Protein AF-A0A7S1CBV5-F1 (afdb_monomer)

Organism: NCBI:txid1486930

Foldseek 3Di:
DVVCVVVVNDPPDDDDADDPDPCRQVVQVVVQVV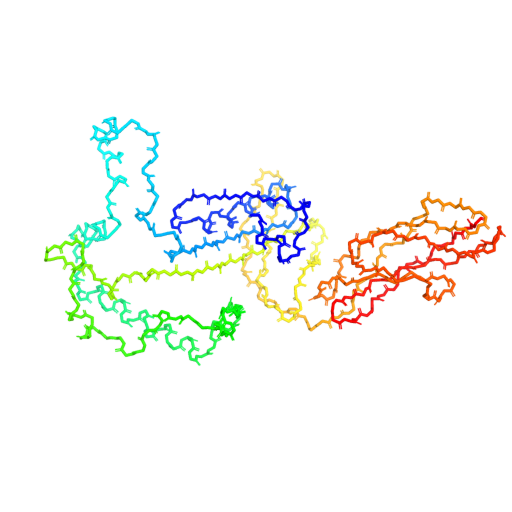CCQVVVDQKGKGKDFDDCVVVPVPPDDDDPDDVVVLVVDPVSVVVPDPPLVVVQVCCVVVVPALLNLQQVLLVVLVVLVVCVVVCVCVQFFDWDQDPNDTDRGDPPRDPPRDSVVSVPFDRDRDHVTNHGPSSDDDNDGDMHMDMDGDDDDPPPDPDDDDAPAAAQHKDWDWDWDADPPPGTDDIDGTDIDTHHHQ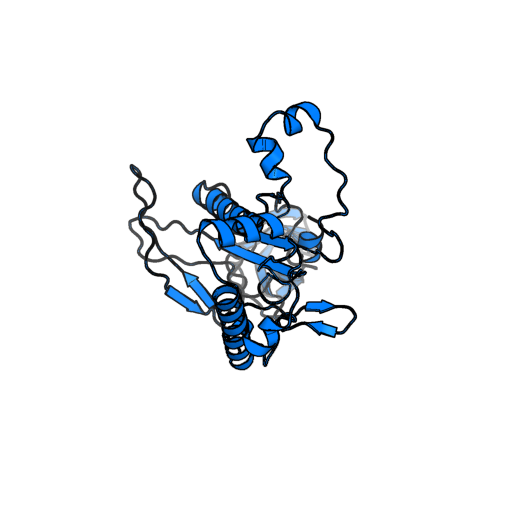AAAEAWAEWDFPDDDQFKTKIFTDGGRHRRRAAWFWKFKDKQRHGQDIDRGPVDGMDMRGRHHGFDKIWIWMWIAGPVRHIHDIHHTDIDHD

Structure (mmCIF, N/CA/C/O backbone):
data_AF-A0A7S1CBV5-F1
#
_entry.id   AF-A0A7S1CBV5-F1
#
loop_
_atom_site.group_PDB
_atom_site.id
_atom_site.type_symbol
_atom_site.label_atom_id
_atom_site.label_alt_id
_atom_site.label_comp_id
_atom_site.label_asym_id
_atom_site.label_entity_id
_atom_site.label_seq_id
_atom_site.pdbx_PDB_ins_code
_atom_site.Cartn_x
_atom_site.Cartn_y
_atom_site.Cartn_z
_atom_site.occupancy
_atom_site.B_iso_or_equiv
_atom_site.auth_seq_id
_atom_site.auth_comp_id
_atom_site.auth_asym_id
_atom_site.auth_atom_id
_atom_site.pdbx_PDB_model_num
ATOM 1 N N . ARG A 1 1 ? 12.284 -3.798 6.781 1.00 90.50 1 ARG A N 1
ATOM 2 C CA . ARG A 1 1 ? 13.070 -3.885 5.519 1.00 90.50 1 ARG A CA 1
ATOM 3 C C . ARG A 1 1 ? 12.924 -5.223 4.817 1.00 90.50 1 ARG A C 1
ATOM 5 O O . ARG A 1 1 ? 12.671 -5.210 3.620 1.00 90.50 1 ARG A O 1
ATOM 12 N N . MET A 1 2 ? 13.062 -6.342 5.533 1.00 93.62 2 MET A N 1
ATOM 13 C CA . MET A 1 2 ? 12.979 -7.694 4.961 1.00 93.62 2 MET A CA 1
ATOM 14 C C . MET A 1 2 ? 11.698 -7.928 4.147 1.00 93.62 2 MET A C 1
ATOM 16 O O . MET A 1 2 ? 11.805 -8.329 2.998 1.00 93.62 2 MET A O 1
ATOM 20 N N . GLY A 1 3 ? 10.520 -7.561 4.672 1.00 89.12 3 GLY A N 1
ATOM 21 C CA . GLY A 1 3 ? 9.248 -7.715 3.946 1.00 89.12 3 GLY A CA 1
ATOM 22 C C . GLY A 1 3 ? 9.230 -7.069 2.552 1.00 89.12 3 GLY A C 1
ATOM 23 O O . GLY A 1 3 ? 8.802 -7.701 1.596 1.00 89.12 3 GLY A O 1
ATOM 24 N N . LEU A 1 4 ? 9.789 -5.860 2.400 1.00 87.75 4 LEU A N 1
ATOM 25 C CA . LEU A 1 4 ? 9.890 -5.186 1.097 1.00 87.75 4 LEU A CA 1
ATOM 26 C C . LEU A 1 4 ? 10.809 -5.937 0.120 1.00 87.75 4 LEU A C 1
ATOM 28 O O . LEU A 1 4 ? 10.491 -6.044 -1.058 1.00 87.75 4 LEU A O 1
ATOM 32 N N . LEU A 1 5 ? 11.940 -6.466 0.600 1.00 87.81 5 LEU A N 1
ATOM 33 C CA . LEU A 1 5 ? 12.859 -7.249 -0.238 1.00 87.81 5 LEU A CA 1
ATOM 34 C C . LEU A 1 5 ? 12.207 -8.558 -0.699 1.00 87.81 5 LEU A C 1
ATOM 36 O O . LEU A 1 5 ? 12.339 -8.922 -1.864 1.00 87.81 5 LEU A O 1
ATOM 40 N N . CYS A 1 6 ? 11.467 -9.232 0.187 1.00 84.62 6 CYS A N 1
ATOM 41 C CA . CYS A 1 6 ? 10.692 -10.424 -0.164 1.00 84.62 6 CYS A CA 1
ATOM 42 C C . CYS A 1 6 ? 9.597 -10.117 -1.198 1.00 84.62 6 CYS A C 1
ATOM 44 O O . CYS A 1 6 ? 9.330 -10.946 -2.059 1.00 84.62 6 CYS A O 1
ATOM 46 N N . ALA A 1 7 ? 9.015 -8.914 -1.155 1.00 82.12 7 ALA A N 1
ATOM 47 C CA . ALA A 1 7 ? 8.069 -8.423 -2.157 1.00 82.12 7 ALA A CA 1
ATOM 48 C C . ALA A 1 7 ? 8.734 -7.986 -3.483 1.00 82.12 7 ALA A C 1
ATOM 50 O O . ALA A 1 7 ? 8.057 -7.478 -4.372 1.00 82.12 7 ALA A O 1
ATOM 51 N N . GLY A 1 8 ? 10.055 -8.152 -3.630 1.00 80.69 8 GLY A N 1
ATOM 52 C CA . GLY A 1 8 ? 10.793 -7.813 -4.849 1.00 80.69 8 GLY A CA 1
ATOM 53 C C . GLY A 1 8 ? 11.194 -6.341 -4.973 1.00 80.69 8 GLY A C 1
ATOM 54 O O . GLY A 1 8 ? 11.747 -5.949 -6.001 1.00 80.69 8 GLY A O 1
ATOM 55 N N . VAL A 1 9 ? 10.971 -5.516 -3.943 1.00 80.12 9 VAL A N 1
ATOM 56 C CA . VAL A 1 9 ? 11.416 -4.116 -3.945 1.00 80.12 9 VAL A CA 1
ATOM 57 C C . VAL A 1 9 ? 12.952 -4.075 -3.902 1.00 80.12 9 VAL A C 1
ATOM 59 O O . VAL A 1 9 ? 13.536 -4.615 -2.955 1.00 80.12 9 VAL A O 1
ATOM 62 N N . PRO A 1 10 ? 13.635 -3.414 -4.860 1.00 77.81 10 PRO A N 1
ATOM 63 C CA . PRO A 1 10 ? 15.096 -3.403 -4.934 1.00 77.81 10 PRO A CA 1
ATOM 64 C C . PRO A 1 10 ? 15.784 -2.901 -3.658 1.00 77.81 10 PRO A C 1
ATOM 66 O O . PRO A 1 10 ? 15.250 -2.077 -2.905 1.00 77.81 10 PRO A O 1
ATOM 69 N N . TYR A 1 11 ? 17.022 -3.355 -3.425 1.00 88.12 11 TYR A N 1
ATOM 70 C CA . TYR A 1 11 ? 17.801 -2.932 -2.255 1.00 88.12 11 TYR A CA 1
ATOM 71 C C . TYR A 1 11 ? 18.084 -1.415 -2.245 1.00 88.12 11 TYR A C 1
ATOM 73 O O . TYR A 1 11 ? 18.257 -0.829 -1.176 1.00 88.12 11 TYR A O 1
ATOM 81 N N . THR A 1 12 ? 18.074 -0.791 -3.426 1.00 88.44 12 THR A N 1
ATOM 82 C CA . THR A 1 12 ? 18.287 0.643 -3.657 1.00 88.44 12 THR A CA 1
ATOM 83 C C . THR A 1 12 ? 17.125 1.525 -3.202 1.00 88.44 12 THR A C 1
ATOM 85 O O . THR A 1 12 ? 17.335 2.717 -3.002 1.00 88.44 12 THR A O 1
ATOM 88 N N . VAL A 1 13 ? 15.921 0.975 -3.005 1.00 88.38 13 VAL A N 1
ATOM 89 C CA . VAL A 1 13 ? 14.782 1.736 -2.471 1.00 88.38 13 VAL A CA 1
ATOM 90 C C . VAL A 1 13 ? 14.947 1.885 -0.951 1.00 88.38 13 VAL A C 1
ATOM 92 O O . VAL A 1 13 ? 14.992 0.866 -0.246 1.00 88.38 13 VAL A O 1
ATOM 95 N N . PRO A 1 14 ? 15.064 3.115 -0.416 1.00 93.25 14 PRO A N 1
ATOM 96 C CA . PRO A 1 14 ? 15.234 3.333 1.014 1.00 93.25 14 PRO A CA 1
ATOM 97 C C . PRO A 1 14 ? 13.931 3.088 1.783 1.00 93.25 14 PRO A C 1
ATOM 99 O O . PRO A 1 14 ? 12.834 3.098 1.230 1.00 93.25 14 PRO A O 1
ATOM 102 N N . MET A 1 15 ? 14.058 2.878 3.091 1.00 94.12 15 MET A N 1
ATOM 103 C CA . MET A 1 15 ? 12.932 2.683 4.002 1.00 94.12 15 MET A CA 1
ATOM 104 C C . MET A 1 15 ? 13.267 3.283 5.367 1.00 94.12 15 MET A C 1
ATOM 106 O O . MET A 1 15 ? 14.375 3.096 5.869 1.00 94.12 15 MET A O 1
ATOM 110 N N . SER A 1 16 ? 12.273 3.896 6.003 1.00 95.69 16 SER A N 1
ATOM 111 C CA . SER A 1 16 ? 12.271 4.209 7.432 1.00 95.69 16 SER A CA 1
ATOM 112 C C . SER A 1 16 ? 11.005 3.650 8.086 1.00 95.69 16 SER A C 1
ATOM 114 O O . SER A 1 16 ? 10.009 3.387 7.413 1.00 95.69 16 SER A O 1
ATOM 116 N N . ALA A 1 17 ? 11.063 3.413 9.396 1.00 96.06 17 ALA A N 1
ATOM 117 C CA . ALA A 1 17 ? 9.901 3.066 10.208 1.00 96.06 17 ALA A CA 1
ATOM 118 C C . ALA A 1 17 ? 9.554 4.255 11.106 1.00 96.06 17 ALA A C 1
ATOM 120 O O . ALA A 1 17 ? 10.445 4.992 11.531 1.00 96.06 17 ALA A O 1
ATOM 121 N N . VAL A 1 18 ? 8.266 4.444 11.386 1.00 97.12 18 VAL A N 1
ATOM 122 C CA . VAL A 1 18 ? 7.776 5.550 12.213 1.00 97.12 18 VAL A CA 1
ATOM 123 C C . VAL A 1 18 ? 6.827 4.999 13.259 1.00 97.12 18 VAL A C 1
ATOM 125 O O . VAL A 1 18 ? 6.050 4.093 12.969 1.00 97.12 18 VAL A O 1
ATOM 128 N N . ASN A 1 19 ? 6.875 5.564 14.460 1.00 95.81 19 ASN A N 1
ATOM 129 C CA . ASN A 1 19 ? 5.916 5.263 15.507 1.00 95.81 19 ASN A CA 1
ATOM 130 C C . ASN A 1 19 ? 5.253 6.567 15.961 1.00 95.81 19 ASN A C 1
ATOM 132 O O . ASN A 1 19 ? 5.911 7.489 16.441 1.00 95.81 19 ASN A O 1
ATOM 136 N N . ARG A 1 20 ? 3.936 6.627 15.778 1.00 96.19 20 ARG A N 1
ATOM 137 C CA . ARG A 1 20 ? 3.032 7.636 16.329 1.00 96.19 20 ARG A CA 1
ATOM 138 C C . ARG A 1 20 ? 1.787 6.947 16.902 1.00 96.19 20 ARG A C 1
ATOM 140 O O . ARG A 1 20 ? 0.654 7.374 16.663 1.00 96.19 20 ARG A O 1
ATOM 147 N N . GLN A 1 21 ? 2.008 5.847 17.623 1.00 94.25 21 GLN A N 1
ATOM 148 C CA . GLN A 1 21 ? 0.978 4.984 18.206 1.00 94.25 21 GLN A CA 1
ATOM 149 C C . GLN A 1 21 ? -0.078 4.581 17.164 1.00 94.25 21 GLN A C 1
ATOM 151 O O . GLN A 1 21 ? 0.275 4.278 16.023 1.00 94.25 21 GLN A O 1
ATOM 156 N N . CYS A 1 22 ? -1.368 4.636 17.501 1.00 95.88 22 CYS A N 1
ATOM 157 C CA . CYS A 1 22 ? -2.473 4.262 16.611 1.00 95.88 22 CYS A CA 1
ATOM 158 C C . CYS A 1 22 ? -2.480 5.020 15.267 1.00 95.88 22 CYS A C 1
ATOM 160 O O . CYS A 1 22 ? -3.118 4.585 14.315 1.00 95.88 22 CYS A O 1
ATOM 162 N N . SER A 1 23 ? -1.772 6.153 15.167 1.00 97.00 23 SER A N 1
ATOM 163 C CA . SER A 1 23 ? -1.679 6.954 13.940 1.00 97.00 23 SER A CA 1
ATOM 164 C C . SER A 1 23 ? -0.459 6.638 13.066 1.00 97.00 23 SER A C 1
ATOM 166 O O . SER A 1 23 ? -0.257 7.307 12.055 1.00 97.00 23 SER A O 1
ATOM 168 N N . SER A 1 24 ? 0.353 5.632 13.412 1.00 97.44 24 SER A N 1
ATOM 169 C CA . SER A 1 24 ? 1.608 5.318 12.705 1.00 97.44 24 SER A CA 1
ATOM 170 C C . SER A 1 24 ? 1.407 5.048 11.212 1.00 97.44 24 SER A C 1
ATOM 172 O O . SER A 1 24 ? 2.155 5.586 10.398 1.00 97.44 24 SER A O 1
ATOM 174 N N . GLY A 1 25 ? 0.364 4.296 10.838 1.00 95.50 25 GLY A N 1
ATOM 175 C CA . GLY A 1 25 ? 0.039 4.038 9.430 1.00 95.50 25 GLY A CA 1
ATOM 176 C C . GLY A 1 25 ? -0.267 5.325 8.656 1.00 95.50 25 GLY A C 1
ATOM 177 O O . GLY A 1 25 ? 0.305 5.570 7.596 1.00 95.50 25 GLY A O 1
ATOM 178 N N . LEU A 1 26 ? -1.087 6.215 9.227 1.00 95.00 26 LEU A N 1
ATOM 179 C CA . LEU A 1 26 ? -1.395 7.508 8.609 1.00 95.00 26 LEU A CA 1
ATOM 180 C C . LEU A 1 26 ? -0.178 8.445 8.586 1.00 95.00 26 LEU A C 1
ATOM 182 O O . LEU A 1 26 ? 0.023 9.177 7.618 1.00 95.00 26 LEU A O 1
ATOM 186 N N . GLN A 1 27 ? 0.668 8.409 9.617 1.00 97.19 27 GLN A N 1
ATOM 187 C CA . GLN A 1 27 ? 1.913 9.172 9.643 1.00 97.19 27 GLN A CA 1
ATOM 188 C C . GLN A 1 27 ? 2.880 8.711 8.544 1.00 97.19 27 GLN A C 1
ATOM 190 O O . GLN A 1 27 ? 3.545 9.548 7.935 1.00 97.19 27 GLN A O 1
ATOM 195 N N . ALA A 1 28 ? 2.943 7.408 8.250 1.00 96.44 28 ALA A N 1
ATOM 196 C CA . ALA A 1 28 ? 3.740 6.888 7.143 1.00 96.44 28 ALA A CA 1
ATOM 197 C C . ALA A 1 28 ? 3.248 7.431 5.790 1.00 96.44 28 ALA A C 1
ATOM 199 O O . ALA A 1 28 ? 4.060 7.879 4.982 1.00 96.44 28 ALA A O 1
ATOM 200 N N . VAL A 1 29 ? 1.928 7.487 5.575 1.00 93.38 29 VAL A N 1
ATOM 201 C CA . VAL A 1 29 ? 1.329 8.118 4.383 1.00 93.38 29 VAL A CA 1
ATOM 202 C C . VAL A 1 29 ? 1.655 9.612 4.321 1.00 93.38 29 VAL A C 1
ATOM 204 O O . VAL A 1 29 ? 2.058 10.114 3.272 1.00 93.38 29 VAL A O 1
ATOM 207 N N . ALA A 1 30 ? 1.552 10.329 5.442 1.00 91.00 30 ALA A N 1
ATOM 208 C CA . ALA A 1 30 ? 1.893 11.748 5.506 1.00 91.00 30 ALA A CA 1
ATOM 209 C C . ALA A 1 30 ? 3.369 12.009 5.157 1.00 91.00 30 ALA A C 1
ATOM 211 O O . ALA A 1 30 ? 3.670 12.977 4.457 1.00 91.00 30 ALA A O 1
ATOM 212 N N . ASN A 1 31 ? 4.278 11.133 5.597 1.00 94.00 31 ASN A N 1
ATOM 213 C CA . ASN A 1 31 ? 5.702 11.217 5.278 1.00 94.00 31 ASN A CA 1
ATOM 214 C C . ASN A 1 31 ? 5.982 10.908 3.804 1.00 94.00 31 ASN A C 1
ATOM 216 O O . ASN A 1 31 ? 6.761 11.626 3.183 1.00 94.00 31 ASN A O 1
ATOM 220 N N . ALA A 1 32 ? 5.327 9.892 3.231 1.00 89.31 32 ALA A N 1
ATOM 221 C CA . ALA A 1 32 ? 5.417 9.595 1.802 1.00 89.31 32 ALA A CA 1
ATOM 222 C C . ALA A 1 32 ? 4.952 10.798 0.966 1.00 89.31 32 ALA A C 1
ATOM 224 O O . ALA A 1 32 ? 5.668 11.260 0.082 1.00 89.31 32 ALA A O 1
ATOM 225 N N . ALA A 1 33 ? 3.806 11.385 1.320 1.00 84.00 33 ALA A N 1
ATOM 226 C CA . ALA A 1 33 ? 3.302 12.586 0.667 1.00 84.00 33 ALA A CA 1
ATOM 227 C C . ALA A 1 33 ? 4.241 13.794 0.850 1.00 84.00 33 ALA A C 1
ATOM 229 O O . ALA A 1 33 ? 4.392 14.596 -0.065 1.00 84.00 33 ALA A O 1
ATOM 230 N N . ALA A 1 34 ? 4.882 13.941 2.013 1.00 86.62 34 ALA A N 1
ATOM 231 C CA . ALA A 1 34 ? 5.854 15.005 2.250 1.00 86.62 34 ALA A CA 1
ATOM 232 C C . ALA A 1 34 ? 7.122 14.839 1.402 1.00 86.62 34 ALA A C 1
ATOM 234 O O . ALA A 1 34 ? 7.571 15.826 0.834 1.00 86.62 34 ALA A O 1
ATOM 235 N N . ALA A 1 35 ? 7.649 13.616 1.275 1.00 86.00 35 ALA A N 1
ATOM 236 C CA . ALA A 1 35 ? 8.803 13.315 0.426 1.00 86.00 35 ALA A CA 1
ATOM 237 C C . ALA A 1 35 ? 8.520 13.614 -1.052 1.00 86.00 35 ALA A C 1
ATOM 239 O O . ALA A 1 35 ? 9.392 14.116 -1.760 1.00 86.00 35 ALA A O 1
ATOM 240 N N . ILE A 1 36 ? 7.283 13.349 -1.482 1.00 81.44 36 ILE A N 1
ATOM 241 C CA . ILE A 1 36 ? 6.808 13.710 -2.814 1.00 81.44 36 ILE A CA 1
ATOM 242 C C . ILE A 1 36 ? 6.751 15.230 -2.979 1.00 81.44 36 ILE A C 1
ATOM 244 O O . ILE A 1 36 ? 7.375 15.782 -3.880 1.00 81.44 36 ILE A O 1
ATOM 248 N N . ARG A 1 37 ? 6.076 15.935 -2.063 1.00 76.44 37 ARG A N 1
ATOM 249 C CA . ARG A 1 37 ? 5.954 17.401 -2.127 1.00 76.44 37 ARG A CA 1
ATOM 250 C C . ARG A 1 37 ? 7.288 18.137 -2.019 1.00 76.44 37 ARG A C 1
ATOM 252 O O . ARG A 1 37 ? 7.407 19.239 -2.539 1.00 76.44 37 ARG A O 1
ATOM 259 N N . SER A 1 38 ? 8.279 17.574 -1.331 1.00 81.12 38 SER A N 1
ATOM 260 C CA . SER A 1 38 ? 9.611 18.176 -1.217 1.00 81.12 38 SER A CA 1
ATOM 261 C C . SER A 1 38 ? 10.514 17.893 -2.421 1.00 81.12 38 SER A C 1
ATOM 263 O O . SER A 1 38 ? 11.675 18.299 -2.394 1.00 81.12 38 SER A O 1
ATOM 265 N N . GLY A 1 39 ? 10.036 17.160 -3.435 1.00 78.06 39 GLY A N 1
ATOM 266 C CA . GLY A 1 39 ? 10.845 16.717 -4.575 1.00 78.06 39 GLY A CA 1
ATOM 267 C C . GLY A 1 39 ? 11.935 15.712 -4.190 1.00 78.06 39 GLY A C 1
ATOM 268 O O . GLY A 1 39 ? 12.882 15.493 -4.939 1.00 78.06 39 GLY A O 1
ATOM 269 N N . SER A 1 40 ? 11.847 15.118 -2.996 1.00 82.50 40 SER A N 1
ATOM 270 C CA . SER A 1 40 ? 12.804 14.109 -2.528 1.00 82.50 40 SER A CA 1
ATOM 271 C C . SER A 1 40 ? 12.508 12.720 -3.099 1.00 82.50 40 SER A C 1
ATOM 273 O O . SER A 1 40 ? 13.374 11.848 -3.047 1.00 82.50 40 SER A O 1
ATOM 275 N N . ALA A 1 41 ? 11.301 12.511 -3.630 1.00 80.44 41 ALA A N 1
ATOM 276 C CA . ALA A 1 41 ? 10.905 11.326 -4.377 1.00 80.44 41 ALA A CA 1
ATOM 277 C C . ALA A 1 41 ? 9.767 11.660 -5.352 1.00 80.44 41 ALA A C 1
ATOM 279 O O . ALA A 1 41 ? 8.849 12.375 -4.981 1.00 80.44 41 ALA A O 1
ATOM 280 N N . ASP A 1 42 ? 9.753 11.083 -6.551 1.00 75.12 42 ASP A N 1
ATOM 281 C CA . ASP A 1 42 ? 8.594 11.204 -7.458 1.00 75.12 42 ASP A CA 1
ATOM 282 C C . ASP A 1 42 ? 7.478 10.207 -7.092 1.00 75.12 42 ASP A C 1
ATOM 284 O O . ASP A 1 42 ? 6.290 10.434 -7.334 1.00 75.12 42 ASP A O 1
ATOM 288 N N . ILE A 1 43 ? 7.876 9.088 -6.476 1.00 84.12 43 ILE A N 1
ATOM 289 C CA . ILE A 1 43 ? 7.020 7.984 -6.040 1.00 84.12 43 ILE A CA 1
ATOM 290 C C . ILE A 1 43 ? 7.417 7.604 -4.615 1.00 84.12 43 ILE A C 1
ATOM 292 O O . ILE A 1 43 ? 8.591 7.354 -4.339 1.00 84.12 43 ILE A O 1
ATOM 296 N N . ALA A 1 44 ? 6.443 7.514 -3.712 1.00 88.31 44 ALA A N 1
ATOM 297 C CA . ALA A 1 44 ? 6.668 7.076 -2.339 1.00 88.31 44 ALA A CA 1
ATOM 298 C C . ALA A 1 44 ? 5.508 6.214 -1.837 1.00 88.31 44 ALA A C 1
ATOM 300 O O . ALA A 1 44 ? 4.365 6.370 -2.260 1.00 88.31 44 ALA A O 1
ATOM 301 N N . MET A 1 45 ? 5.802 5.311 -0.904 1.00 91.31 45 MET A N 1
ATOM 302 C CA . MET A 1 45 ? 4.817 4.411 -0.311 1.00 91.31 45 MET A CA 1
ATOM 303 C C . MET A 1 45 ? 4.760 4.619 1.202 1.00 91.31 45 MET A C 1
ATOM 305 O O . M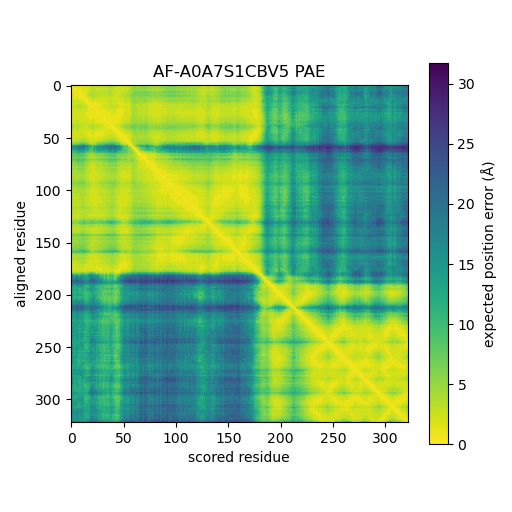ET A 1 45 ? 5.792 4.620 1.873 1.00 91.31 45 MET A O 1
ATOM 309 N N . GLY A 1 46 ? 3.553 4.797 1.735 1.00 94.81 46 GLY A N 1
ATOM 310 C CA . GLY A 1 46 ? 3.274 4.773 3.166 1.00 94.81 46 GLY A CA 1
ATOM 311 C C . GLY A 1 46 ? 2.618 3.451 3.539 1.00 94.81 46 GLY A C 1
ATOM 312 O O . GLY A 1 46 ? 1.589 3.102 2.967 1.00 94.81 46 GLY A O 1
ATOM 313 N N . CYS A 1 47 ? 3.194 2.727 4.498 1.00 95.88 47 CYS A N 1
ATOM 314 C CA . CYS A 1 47 ? 2.660 1.444 4.956 1.00 95.88 47 CYS A CA 1
ATOM 315 C C . CYS A 1 47 ? 2.383 1.459 6.461 1.00 95.88 47 CYS A C 1
ATOM 317 O O . CYS A 1 47 ? 3.099 2.110 7.223 1.00 95.88 47 CYS A O 1
ATOM 319 N N . GLY A 1 48 ? 1.388 0.686 6.884 1.00 96.50 48 GLY A N 1
ATOM 320 C CA . GLY A 1 48 ? 1.158 0.301 8.274 1.00 96.50 48 GLY A CA 1
ATOM 321 C C . GLY A 1 48 ? 1.189 -1.218 8.397 1.00 96.50 48 GLY A C 1
ATOM 322 O O . GLY A 1 48 ? 0.730 -1.915 7.497 1.00 96.50 48 GLY A O 1
ATOM 323 N N . VAL A 1 49 ? 1.750 -1.736 9.484 1.00 96.75 49 VAL A N 1
ATOM 324 C CA . VAL A 1 49 ? 1.731 -3.168 9.800 1.00 96.75 49 VAL A CA 1
ATOM 325 C C . VAL A 1 49 ? 1.733 -3.341 11.308 1.00 96.75 49 VAL A C 1
ATOM 327 O O . VAL A 1 49 ? 2.439 -2.609 11.999 1.00 96.75 49 VAL A O 1
ATOM 330 N N . GLU A 1 50 ? 0.963 -4.304 11.794 1.00 96.12 50 GLU A N 1
ATOM 331 C CA . GLU A 1 50 ? 0.941 -4.711 13.194 1.00 96.12 50 GLU A CA 1
ATOM 332 C C . GLU A 1 50 ? 0.690 -6.221 13.275 1.00 96.12 50 GLU A C 1
ATOM 334 O O . GLU A 1 50 ? -0.108 -6.771 12.514 1.00 96.12 50 GLU A O 1
ATOM 339 N N . SER A 1 51 ? 1.373 -6.893 14.201 1.00 94.88 51 SER A N 1
ATOM 340 C CA . SER A 1 51 ? 1.005 -8.248 14.623 1.00 94.88 51 SER A CA 1
ATOM 341 C C . SER A 1 51 ? 0.963 -8.262 16.137 1.00 94.88 51 SER A C 1
ATOM 343 O O . SER A 1 51 ? 1.997 -8.368 16.807 1.00 94.88 51 SER A O 1
ATOM 345 N N . MET A 1 52 ? -0.247 -8.122 16.667 1.00 94.31 52 MET A N 1
ATOM 346 C CA . MET A 1 52 ? -0.505 -8.160 18.097 1.00 94.31 52 MET A CA 1
ATOM 347 C C . MET A 1 52 ? -0.433 -9.591 18.641 1.00 94.31 52 MET A C 1
ATOM 349 O O . MET A 1 52 ? -0.190 -9.763 19.836 1.00 94.31 52 MET A O 1
ATOM 353 N N . SER A 1 53 ? -0.574 -10.613 17.787 1.00 92.56 53 SER A N 1
ATOM 354 C CA . SER A 1 53 ? -0.282 -12.004 18.153 1.00 92.56 53 SER A CA 1
ATOM 355 C C . SER A 1 53 ? 1.192 -12.221 18.507 1.00 92.56 53 SER A C 1
ATOM 357 O O . SER A 1 53 ? 1.486 -12.929 19.470 1.00 92.56 53 SER A O 1
ATOM 359 N N . LEU A 1 54 ? 2.121 -11.611 17.762 1.00 91.25 54 LEU A N 1
ATOM 360 C CA . LEU A 1 54 ? 3.563 -11.737 18.017 1.00 91.25 54 LEU A CA 1
ATOM 361 C C . LEU A 1 54 ? 4.099 -10.675 18.983 1.00 91.25 54 LEU A C 1
ATOM 363 O O . LEU A 1 54 ? 5.090 -10.920 19.671 1.00 91.25 54 LEU A O 1
ATOM 367 N N . ASN A 1 55 ? 3.453 -9.510 19.048 1.00 89.88 55 ASN A N 1
ATOM 368 C CA . ASN A 1 55 ? 3.880 -8.372 19.860 1.00 89.88 55 ASN A CA 1
ATOM 369 C C . ASN A 1 55 ? 2.728 -7.903 20.759 1.00 89.88 55 ASN A C 1
ATOM 371 O O . ASN A 1 55 ? 2.156 -6.833 20.534 1.00 89.88 55 ASN A O 1
ATOM 375 N N . PRO A 1 56 ? 2.347 -8.683 21.784 1.00 86.25 56 PRO A N 1
ATOM 376 C CA . PRO A 1 56 ? 1.306 -8.241 22.694 1.00 86.25 56 PRO A CA 1
ATOM 377 C C . PRO A 1 56 ? 1.790 -6.993 23.437 1.00 86.25 56 PRO A C 1
ATOM 379 O O . PRO A 1 56 ? 2.954 -6.896 23.827 1.00 86.25 56 PRO A O 1
ATOM 382 N N . MET A 1 57 ? 0.885 -6.043 23.683 1.00 82.81 57 MET A N 1
ATOM 383 C CA . MET A 1 57 ? 1.217 -4.745 24.294 1.00 82.81 57 MET A CA 1
ATOM 384 C C . MET A 1 57 ? 1.921 -4.842 25.661 1.00 82.81 57 MET A C 1
ATOM 386 O O . MET A 1 57 ? 2.505 -3.869 26.124 1.00 82.81 57 MET A O 1
ATOM 390 N N . THR A 1 58 ? 1.846 -5.996 26.325 1.00 74.06 58 THR A N 1
ATOM 391 C CA . THR A 1 58 ? 2.472 -6.268 27.623 1.00 74.06 58 THR A CA 1
ATOM 392 C C . THR A 1 58 ? 3.854 -6.920 27.524 1.00 74.06 58 THR A C 1
ATOM 394 O O . THR A 1 58 ? 4.513 -7.066 28.550 1.00 74.06 58 THR A O 1
ATOM 397 N N . ALA A 1 59 ? 4.300 -7.339 26.334 1.00 65.69 59 ALA A N 1
ATOM 398 C CA . ALA A 1 59 ? 5.554 -8.080 26.170 1.00 65.69 59 ALA A CA 1
ATOM 399 C C . ALA A 1 59 ? 6.800 -7.195 26.102 1.00 65.69 59 ALA A C 1
ATOM 401 O O . ALA A 1 59 ? 7.902 -7.693 26.333 1.00 65.69 59 ALA A O 1
ATOM 402 N N . THR A 1 60 ? 6.671 -5.905 25.783 1.00 67.44 60 THR A N 1
ATOM 403 C CA . THR A 1 60 ? 7.839 -5.023 25.712 1.00 67.44 60 THR A CA 1
ATOM 404 C C . THR A 1 60 ? 8.198 -4.529 27.113 1.00 67.44 60 THR A C 1
ATOM 406 O O . THR A 1 60 ? 7.364 -3.885 27.755 1.00 67.44 60 THR A O 1
ATOM 409 N N . PRO A 1 61 ? 9.417 -4.807 27.612 1.00 68.69 61 PRO A N 1
ATOM 410 C CA . PRO A 1 61 ? 9.848 -4.256 28.884 1.00 68.69 61 PRO A CA 1
ATOM 411 C C . PRO A 1 61 ? 9.861 -2.723 28.807 1.00 68.69 61 PRO A C 1
ATOM 413 O O . PRO A 1 61 ? 10.129 -2.163 27.738 1.00 68.69 61 PRO A O 1
ATOM 416 N N . PRO A 1 62 ? 9.570 -2.034 29.923 1.00 73.69 62 PRO A N 1
ATOM 417 C CA . PRO A 1 62 ? 9.642 -0.584 29.974 1.00 73.69 62 PRO A CA 1
ATOM 418 C C . PRO A 1 62 ? 11.017 -0.094 29.495 1.00 73.69 62 PRO A C 1
ATOM 420 O O . PRO A 1 62 ? 12.028 -0.734 29.801 1.00 73.69 62 PRO A O 1
ATOM 423 N N . PRO A 1 63 ? 11.077 1.026 28.755 1.00 79.31 63 PRO A N 1
ATOM 424 C CA . PRO A 1 63 ? 12.351 1.611 28.366 1.00 79.31 63 PRO A CA 1
ATOM 425 C C . PRO A 1 63 ? 13.153 2.015 29.610 1.00 79.31 63 PRO A C 1
ATOM 427 O O . PRO A 1 63 ? 12.585 2.287 30.672 1.00 79.31 63 PRO A O 1
ATOM 430 N N . ASP A 1 64 ? 14.475 2.073 29.463 1.00 87.62 64 ASP A N 1
ATOM 431 C CA . ASP A 1 64 ? 15.359 2.607 30.496 1.00 87.62 64 ASP A CA 1
ATOM 432 C C . ASP A 1 64 ? 15.185 4.132 30.565 1.00 87.62 64 ASP A C 1
ATOM 434 O O . ASP A 1 64 ? 15.679 4.874 29.713 1.00 87.62 64 ASP A O 1
ATOM 438 N N . VAL A 1 65 ? 14.370 4.581 31.520 1.00 89.19 65 VAL A N 1
ATOM 439 C CA . VAL A 1 65 ? 14.002 5.984 31.739 1.00 89.19 65 VAL A CA 1
ATOM 440 C C . VAL A 1 65 ? 13.958 6.290 33.233 1.00 89.19 65 VAL A C 1
ATOM 442 O O . VAL A 1 65 ? 13.814 5.392 34.064 1.00 89.19 65 VAL A O 1
ATOM 445 N N . ASP A 1 66 ? 14.034 7.576 33.575 1.00 93.44 66 ASP A N 1
ATOM 446 C CA . ASP A 1 66 ? 13.863 8.055 34.946 1.00 93.44 66 ASP A CA 1
ATOM 447 C C . ASP A 1 66 ? 12.396 7.906 35.391 1.00 93.44 66 ASP A C 1
ATOM 449 O O . ASP A 1 66 ? 11.548 8.780 35.186 1.00 93.44 66 ASP A O 1
ATOM 453 N N . TRP A 1 67 ? 12.086 6.747 35.972 1.00 91.00 67 TRP A N 1
ATOM 454 C CA . TRP A 1 67 ? 10.742 6.416 36.439 1.00 91.00 67 TRP A CA 1
ATOM 455 C C . TRP A 1 67 ? 10.279 7.274 37.611 1.00 91.00 67 TRP A C 1
ATOM 457 O O . TRP A 1 67 ? 9.069 7.407 37.802 1.00 91.00 67 TRP A O 1
ATOM 467 N N . ASP A 1 68 ? 11.195 7.870 38.368 1.00 93.88 68 ASP A N 1
ATOM 468 C CA . ASP A 1 68 ? 10.833 8.767 39.458 1.00 93.88 68 ASP A CA 1
ATOM 469 C C . ASP A 1 68 ? 10.378 10.110 38.879 1.00 93.88 68 ASP A C 1
ATOM 471 O O . ASP A 1 68 ? 9.274 10.562 39.182 1.00 93.88 68 ASP A O 1
ATOM 475 N N . ALA A 1 69 ? 11.115 10.667 37.913 1.00 94.12 69 ALA A N 1
ATOM 476 C CA . ALA A 1 69 ? 10.682 11.861 37.184 1.00 94.12 69 ALA A CA 1
ATOM 477 C C . ALA A 1 69 ? 9.335 11.666 36.459 1.00 94.12 69 ALA A C 1
ATOM 479 O O . ALA A 1 69 ? 8.486 12.565 36.467 1.00 94.12 69 ALA A O 1
ATOM 480 N N . VAL A 1 70 ? 9.102 10.490 35.859 1.00 92.19 70 VAL A N 1
ATOM 481 C CA . VAL A 1 70 ? 7.819 10.155 35.210 1.00 92.19 70 VAL A CA 1
ATOM 482 C C . VAL A 1 70 ? 6.673 10.108 36.224 1.00 92.19 70 VAL A C 1
ATOM 484 O O . VAL A 1 70 ? 5.580 10.586 35.922 1.00 92.19 70 VAL A O 1
ATOM 487 N N . ARG A 1 71 ? 6.898 9.543 37.417 1.00 91.50 71 ARG A N 1
ATOM 488 C CA . ARG A 1 71 ? 5.869 9.427 38.465 1.00 91.50 71 ARG A CA 1
ATOM 489 C C . ARG A 1 71 ? 5.532 10.766 39.117 1.00 91.50 71 ARG A C 1
ATOM 491 O O . ARG A 1 71 ? 4.368 10.966 39.459 1.00 91.50 71 ARG A O 1
ATOM 498 N N . GLU A 1 72 ? 6.510 11.658 39.248 1.00 95.38 72 GLU A N 1
ATOM 499 C CA . GLU A 1 72 ? 6.331 13.008 39.803 1.00 95.38 72 GLU A CA 1
ATOM 500 C C . GLU A 1 72 ? 5.719 13.993 38.789 1.00 95.38 72 GLU A C 1
ATOM 502 O O . GLU A 1 72 ? 5.082 14.979 39.163 1.00 95.38 72 GLU A O 1
ATOM 507 N N . THR A 1 73 ? 5.858 13.726 37.486 1.00 95.81 73 THR A N 1
ATOM 508 C CA . THR A 1 73 ? 5.283 14.569 36.431 1.00 95.81 73 THR A CA 1
ATOM 509 C C . THR A 1 73 ? 3.900 14.059 36.028 1.00 95.81 73 THR A C 1
ATOM 511 O O . THR A 1 73 ? 3.782 13.113 35.252 1.00 95.81 73 THR A O 1
ATOM 514 N N . GLU A 1 74 ? 2.833 14.726 36.479 1.00 94.06 74 GLU A N 1
ATOM 515 C CA . GLU A 1 74 ? 1.443 14.275 36.267 1.00 94.06 74 GLU A CA 1
ATOM 516 C C . GLU A 1 74 ? 1.110 13.971 34.793 1.00 94.06 74 GLU A C 1
ATOM 518 O O . GLU A 1 74 ? 0.541 12.925 34.484 1.00 94.06 74 GLU A O 1
ATOM 523 N N . ALA A 1 75 ? 1.529 14.828 33.855 1.00 94.00 75 ALA A N 1
ATOM 524 C CA . ALA A 1 75 ? 1.307 14.591 32.427 1.00 94.00 75 ALA A CA 1
ATOM 525 C C . ALA A 1 75 ? 2.041 13.339 31.904 1.00 94.00 75 ALA A C 1
ATOM 527 O O . ALA A 1 75 ? 1.502 12.614 31.071 1.00 94.00 75 ALA A O 1
ATOM 528 N N . ALA A 1 76 ? 3.249 13.056 32.403 1.00 92.56 76 ALA A N 1
ATOM 529 C CA . ALA A 1 76 ? 4.013 11.872 32.013 1.00 92.56 76 ALA A CA 1
ATOM 530 C C . ALA A 1 76 ? 3.406 10.598 32.614 1.00 92.56 76 ALA A C 1
ATOM 532 O O . ALA A 1 76 ? 3.256 9.593 31.922 1.00 92.56 76 ALA A O 1
ATOM 533 N N . LYS A 1 77 ? 2.976 10.659 33.877 1.00 90.94 77 LYS A N 1
ATOM 534 C CA . LYS A 1 77 ? 2.246 9.579 34.544 1.00 90.94 77 LYS A CA 1
ATOM 535 C C . LYS A 1 77 ? 0.964 9.210 33.795 1.00 90.94 77 LYS A C 1
ATOM 537 O O . LYS A 1 77 ? 0.668 8.027 33.640 1.00 90.94 77 LYS A O 1
ATOM 542 N N . GLN A 1 78 ? 0.227 10.197 33.282 1.00 92.88 78 GLN A N 1
ATOM 543 C CA . GLN A 1 78 ? -0.996 9.957 32.509 1.00 92.88 78 GLN A CA 1
ATOM 544 C C . GLN A 1 78 ? -0.751 9.159 31.220 1.00 92.88 78 GLN A C 1
ATOM 546 O O . GLN A 1 78 ? -1.630 8.386 30.834 1.00 92.88 78 GLN A O 1
ATOM 551 N N . CYS A 1 79 ? 0.439 9.246 30.611 1.00 91.19 79 CYS A N 1
ATOM 552 C CA . CYS A 1 79 ? 0.822 8.426 29.454 1.00 91.19 79 CYS A CA 1
ATOM 553 C C . CYS A 1 79 ? 0.888 6.919 29.758 1.00 91.19 79 CYS A C 1
ATOM 555 O O . CYS A 1 79 ? 0.864 6.117 28.828 1.00 91.19 79 CYS A O 1
ATOM 557 N N . LEU A 1 80 ? 0.961 6.524 31.034 1.00 89.44 80 LEU A N 1
ATOM 558 C CA . LEU A 1 80 ? 0.968 5.121 31.467 1.00 89.44 80 LEU A CA 1
ATOM 559 C C . LEU A 1 80 ? -0.444 4.562 31.691 1.00 89.44 80 LEU A C 1
ATOM 561 O O . LEU A 1 80 ? -0.601 3.379 31.993 1.00 89.44 80 LEU A O 1
ATOM 565 N N . THR A 1 81 ? -1.477 5.400 31.579 1.00 92.06 81 THR A N 1
ATOM 566 C CA . THR A 1 81 ? -2.865 4.980 31.789 1.00 92.06 81 THR A CA 1
ATOM 567 C C . THR A 1 81 ? -3.272 3.991 30.695 1.00 92.06 81 THR A C 1
ATOM 569 O O . THR A 1 81 ? -3.180 4.336 29.514 1.00 92.06 81 THR A O 1
ATOM 572 N N . PRO A 1 82 ? -3.771 2.787 31.037 1.00 92.75 82 PRO A N 1
ATOM 573 C CA . PRO A 1 82 ? -4.239 1.842 30.032 1.00 92.75 82 PRO A CA 1
ATOM 574 C C . PRO A 1 82 ? -5.320 2.465 29.145 1.00 92.75 82 PRO A C 1
ATOM 576 O O . PRO A 1 82 ? -6.234 3.121 29.646 1.00 92.75 82 PRO A O 1
ATOM 579 N N . MET A 1 83 ? -5.266 2.214 27.836 1.00 95.06 83 MET A N 1
ATOM 580 C CA . MET A 1 83 ? -6.227 2.793 26.883 1.00 95.06 83 MET A CA 1
ATOM 581 C C . MET A 1 83 ? -7.687 2.449 27.220 1.00 95.06 83 MET A C 1
ATOM 583 O O . MET A 1 83 ? -8.583 3.269 27.063 1.00 95.06 83 MET A O 1
ATOM 587 N N . GLY A 1 84 ? -7.946 1.256 27.753 1.00 95.38 84 GLY A N 1
ATOM 588 C CA . GLY A 1 84 ? -9.290 0.896 28.202 1.00 95.38 84 GLY A CA 1
ATOM 589 C C . GLY A 1 84 ? -9.781 1.707 29.410 1.00 95.38 84 GLY A C 1
ATOM 590 O O . GLY A 1 84 ? -10.972 1.962 29.535 1.00 95.38 84 GLY A O 1
ATOM 591 N N . VAL A 1 85 ? -8.875 2.184 30.270 1.00 96.44 85 VAL A N 1
ATOM 592 C CA . VAL A 1 85 ? -9.223 3.091 31.378 1.00 96.44 85 VAL A CA 1
ATOM 593 C C . VAL A 1 85 ? -9.493 4.499 30.850 1.00 96.44 85 VAL A C 1
ATOM 595 O O . VAL A 1 85 ? -10.403 5.170 31.330 1.00 96.44 85 VAL A O 1
ATOM 598 N N . THR A 1 86 ? -8.759 4.955 29.829 1.00 96.62 86 THR A N 1
ATOM 599 C CA . THR A 1 86 ? -9.065 6.248 29.199 1.00 96.62 86 THR A CA 1
ATOM 600 C C . THR A 1 86 ? -10.423 6.227 28.492 1.00 96.62 86 THR A C 1
ATOM 602 O O . THR A 1 86 ? -11.125 7.235 28.547 1.00 96.62 86 THR A O 1
ATOM 605 N N . SER A 1 87 ? -10.841 5.082 27.933 1.00 98.12 87 SER A N 1
ATOM 606 C CA . SER A 1 87 ? -12.209 4.863 27.432 1.00 98.12 87 SER A CA 1
ATOM 607 C C . SER A 1 87 ? -13.266 5.110 28.518 1.00 98.12 87 SER A C 1
ATOM 609 O O . SER A 1 87 ? -14.175 5.914 28.313 1.00 98.12 87 SER A O 1
ATOM 611 N N . GLU A 1 88 ? -13.104 4.520 29.709 1.00 98.19 88 GLU A N 1
ATOM 612 C CA . GLU A 1 88 ? -14.018 4.764 30.839 1.00 98.19 88 GLU A CA 1
ATOM 613 C C . GLU A 1 88 ? -14.020 6.238 31.265 1.00 98.19 88 GLU A C 1
ATOM 615 O O . GLU A 1 88 ? -15.079 6.831 31.459 1.00 98.19 88 GLU A O 1
ATOM 620 N N . ASN A 1 89 ? -12.844 6.868 31.342 1.00 97.44 89 ASN A N 1
ATOM 621 C CA . ASN A 1 89 ? -12.725 8.277 31.720 1.00 97.44 89 ASN A CA 1
ATOM 622 C C . ASN A 1 89 ? -13.465 9.204 30.744 1.00 97.44 89 ASN A C 1
ATOM 624 O O . ASN A 1 89 ? -14.081 10.184 31.167 1.00 97.44 89 ASN A O 1
ATOM 628 N N . VAL A 1 90 ? -13.399 8.917 29.441 1.00 98.31 90 VAL A N 1
ATOM 629 C CA . VAL A 1 90 ? -14.139 9.659 28.410 1.00 98.31 90 VAL A CA 1
ATOM 630 C C . VAL A 1 90 ? -15.638 9.416 28.563 1.00 98.31 90 VAL A C 1
ATOM 632 O O . VAL A 1 90 ? -16.407 10.379 28.558 1.00 98.31 90 VAL A O 1
ATOM 635 N N . ALA A 1 91 ? -16.055 8.161 28.741 1.00 98.12 91 ALA A N 1
ATOM 636 C CA . ALA A 1 91 ? -17.460 7.820 28.909 1.00 98.12 91 ALA A CA 1
ATOM 637 C C . ALA A 1 91 ? -18.082 8.521 30.125 1.00 98.12 91 ALA A C 1
ATOM 639 O O . ALA A 1 91 ? -19.125 9.160 29.997 1.00 98.12 91 ALA A O 1
ATOM 640 N N . GLU A 1 92 ? -17.410 8.489 31.275 1.00 97.56 92 GLU A N 1
ATOM 641 C CA . GLU A 1 92 ? -17.859 9.146 32.506 1.00 97.56 92 GLU A CA 1
ATOM 642 C C . GLU A 1 92 ? -17.896 10.667 32.359 1.00 97.56 92 GLU A C 1
ATOM 644 O O . GLU A 1 92 ? -18.903 11.301 32.673 1.00 97.56 92 GLU A O 1
ATOM 649 N N . ARG A 1 93 ? -16.820 11.265 31.829 1.00 97.94 93 ARG A N 1
ATOM 650 C CA . ARG A 1 93 ? -16.707 12.723 31.682 1.00 97.94 93 ARG A CA 1
ATOM 651 C C . ARG A 1 93 ? -17.763 13.305 30.747 1.00 97.94 93 ARG A C 1
ATOM 653 O O . ARG A 1 93 ? -18.214 14.426 30.968 1.00 97.94 93 ARG A O 1
ATOM 660 N N . HIS A 1 94 ? -18.127 12.571 29.700 1.00 98.19 94 HIS A N 1
ATOM 661 C CA . HIS A 1 94 ? -19.044 13.043 28.664 1.00 98.19 94 HIS A CA 1
ATOM 662 C C . HIS A 1 94 ? -20.443 12.416 28.750 1.00 98.19 94 HIS A C 1
ATOM 664 O O . HIS A 1 94 ? -21.273 12.676 27.883 1.00 98.19 94 HIS A O 1
ATOM 670 N N . GLY A 1 95 ? -20.723 11.619 29.787 1.00 97.69 95 GLY A N 1
ATOM 671 C CA . GLY A 1 95 ? -22.027 10.985 29.989 1.00 97.69 95 GLY A CA 1
ATOM 672 C C . GLY A 1 95 ? -22.406 9.979 28.896 1.00 97.69 95 GLY A C 1
ATOM 673 O O . GLY A 1 95 ? -23.584 9.850 28.567 1.00 97.69 95 GLY A O 1
ATOM 674 N N . ILE A 1 96 ? -21.427 9.282 28.309 1.00 98.38 96 ILE A N 1
ATOM 675 C CA . ILE A 1 96 ? -21.658 8.287 27.253 1.00 98.38 96 ILE A CA 1
ATOM 676 C C . ILE A 1 96 ? -22.094 6.976 27.900 1.00 98.38 96 ILE A C 1
ATOM 678 O O . ILE A 1 96 ? -21.303 6.249 28.500 1.00 98.38 96 ILE A O 1
ATOM 682 N N . THR A 1 97 ? -23.372 6.654 27.754 1.00 98.12 97 THR A N 1
ATOM 683 C CA . THR A 1 97 ? -23.975 5.479 28.383 1.00 98.12 97 THR A CA 1
ATOM 684 C C . THR A 1 97 ? -23.510 4.172 27.740 1.00 98.12 97 THR A C 1
ATOM 686 O O . THR A 1 97 ? -23.198 4.112 26.549 1.00 98.12 97 THR A O 1
ATOM 689 N N . ARG A 1 98 ? -23.567 3.080 28.513 1.00 98.12 98 ARG A N 1
ATOM 690 C CA . ARG A 1 98 ? -23.337 1.716 28.014 1.00 98.12 98 ARG A CA 1
ATOM 691 C C . ARG A 1 98 ? -24.209 1.380 26.799 1.00 98.12 98 ARG A C 1
ATOM 693 O O . ARG A 1 98 ? -23.719 0.808 25.834 1.00 98.12 98 ARG A O 1
ATOM 700 N N . LEU A 1 99 ? -25.481 1.784 26.826 1.00 98.38 99 LEU A N 1
ATOM 701 C CA . LEU A 1 99 ? -26.414 1.576 25.719 1.00 98.38 99 LEU A CA 1
ATOM 702 C C . LEU A 1 99 ? -25.931 2.250 24.426 1.00 98.38 99 LEU A C 1
ATOM 704 O O . LEU A 1 99 ? -26.020 1.650 23.361 1.00 98.38 99 LEU A O 1
ATOM 708 N N . GLN A 1 100 ? -25.401 3.474 24.507 1.00 98.56 100 GLN A N 1
ATOM 709 C CA . GLN A 1 100 ? -24.869 4.181 23.337 1.00 98.56 100 GLN A CA 1
ATOM 710 C C . GLN A 1 100 ? -23.617 3.500 22.773 1.00 98.56 100 GLN A C 1
ATOM 712 O O . GLN A 1 100 ? -23.490 3.386 21.555 1.00 98.56 100 GLN A O 1
ATOM 717 N N . GLN A 1 101 ? -22.720 3.028 23.643 1.00 98.69 101 GLN A N 1
ATOM 718 C CA . GLN A 1 101 ? -21.515 2.299 23.232 1.00 98.69 101 GLN A CA 1
ATOM 719 C C . GLN A 1 101 ? -21.881 0.994 22.513 1.00 98.69 101 GLN A C 1
ATOM 721 O O . GLN A 1 101 ? -21.410 0.738 21.405 1.00 98.69 101 GLN A O 1
ATOM 726 N N . ASP A 1 102 ? -22.785 0.208 23.100 1.00 98.69 102 ASP A N 1
ATOM 727 C CA . ASP A 1 102 ? -23.236 -1.062 22.526 1.00 98.69 102 ASP A CA 1
ATOM 728 C C . ASP A 1 102 ? -24.034 -0.851 21.227 1.00 98.69 102 ASP A C 1
ATOM 730 O O . ASP A 1 102 ? -23.861 -1.601 20.267 1.00 98.69 102 ASP A O 1
ATOM 734 N N . ALA A 1 103 ? -24.864 0.195 21.144 1.00 98.56 103 ALA A N 1
ATOM 735 C CA . ALA A 1 103 ? -25.589 0.536 19.919 1.00 98.56 103 ALA A CA 1
ATOM 736 C C . ALA A 1 103 ? -24.640 0.885 18.764 1.00 98.56 103 ALA A C 1
ATOM 738 O O . ALA A 1 103 ? -24.852 0.430 17.639 1.00 98.56 103 ALA A O 1
ATOM 739 N N . LEU A 1 104 ? -23.573 1.645 19.036 1.00 98.50 104 LEU A N 1
ATOM 740 C CA . LEU A 1 104 ? -22.556 1.961 18.032 1.00 98.50 104 LEU A CA 1
ATOM 741 C C . LEU A 1 104 ? -21.819 0.702 17.560 1.00 98.50 104 LEU A C 1
ATOM 743 O O . LEU A 1 104 ? -21.595 0.531 16.362 1.00 98.50 104 LEU A O 1
ATOM 747 N N . ALA A 1 105 ? -21.465 -0.191 18.483 1.00 98.62 105 ALA A N 1
ATOM 748 C CA . ALA A 1 105 ? -20.767 -1.426 18.150 1.00 98.62 105 ALA A CA 1
ATOM 749 C C . ALA A 1 105 ? -21.636 -2.392 17.326 1.00 98.62 105 ALA A C 1
ATOM 751 O O . ALA A 1 105 ? -21.181 -2.911 16.304 1.00 98.62 105 ALA A O 1
ATOM 752 N N . ALA A 1 106 ? -22.904 -2.580 17.708 1.00 98.56 106 ALA A N 1
ATOM 753 C CA . ALA A 1 106 ? -23.860 -3.376 16.938 1.00 98.56 106 ALA A CA 1
ATOM 754 C C . ALA A 1 106 ? -24.061 -2.804 15.526 1.00 98.56 106 ALA A C 1
ATOM 756 O O . ALA A 1 106 ? -24.049 -3.544 14.541 1.00 98.56 106 ALA A O 1
ATOM 757 N N . GLU A 1 107 ? -24.175 -1.480 15.413 1.00 98.56 107 GLU A N 1
ATOM 758 C CA . GLU A 1 107 ? -24.291 -0.800 14.126 1.00 98.56 107 GLU A CA 1
ATOM 759 C C . GLU A 1 107 ? -23.040 -0.977 13.255 1.00 98.56 107 GLU A C 1
ATOM 761 O O . GLU A 1 107 ? -23.161 -1.228 12.054 1.00 98.56 107 GLU A O 1
ATOM 766 N N . SER A 1 108 ? -21.847 -0.891 13.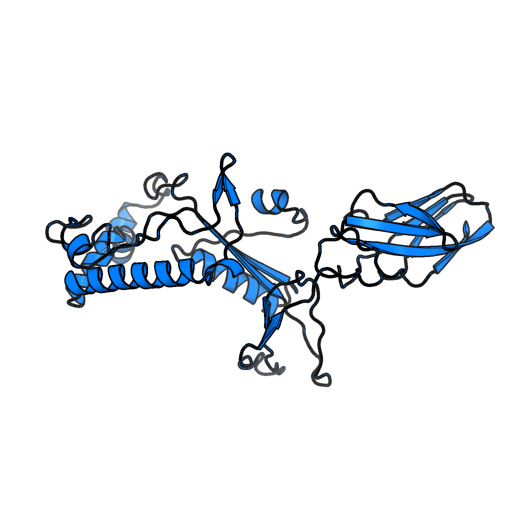848 1.00 98.56 108 SER A N 1
ATOM 767 C CA . SER A 1 108 ? -20.577 -1.124 13.155 1.00 98.56 108 SER A CA 1
ATOM 768 C C . SER A 1 108 ? -20.517 -2.535 12.561 1.00 98.56 108 SER A C 1
ATOM 770 O O . SER A 1 108 ? -20.311 -2.692 11.356 1.00 98.56 108 SER A O 1
ATOM 772 N N . HIS A 1 109 ? -20.814 -3.564 13.364 1.00 98.56 109 HIS A N 1
ATOM 773 C CA . HIS A 1 109 ? -20.856 -4.950 12.892 1.00 98.56 109 HIS A CA 1
ATOM 774 C C . HIS A 1 109 ? -21.910 -5.175 11.805 1.00 98.56 109 HIS A C 1
ATOM 776 O O . HIS A 1 109 ? -21.628 -5.855 10.819 1.00 98.56 109 HIS A O 1
ATOM 782 N N . ARG A 1 110 ? -23.101 -4.579 11.941 1.00 98.38 110 ARG A N 1
ATOM 783 C CA . ARG A 1 110 ? -24.167 -4.670 10.933 1.00 98.38 110 ARG A CA 1
ATOM 784 C C . ARG A 1 110 ? -23.733 -4.075 9.591 1.00 98.38 110 ARG A C 1
ATOM 786 O O . ARG A 1 110 ? -23.979 -4.681 8.550 1.00 98.38 110 ARG A O 1
ATOM 793 N N . ARG A 1 111 ? -23.090 -2.902 9.605 1.00 98.31 111 ARG A N 1
ATOM 794 C CA . ARG A 1 111 ? -22.572 -2.250 8.391 1.00 98.31 111 ARG A CA 1
ATOM 795 C C . ARG A 1 111 ? -21.435 -3.043 7.762 1.00 98.31 111 ARG A C 1
ATOM 797 O O . ARG A 1 111 ? -21.467 -3.248 6.554 1.00 98.31 111 ARG A O 1
ATOM 804 N N . ALA A 1 112 ? -20.477 -3.504 8.564 1.00 98.00 112 ALA A N 1
ATOM 805 C CA . ALA A 1 112 ? -19.352 -4.299 8.082 1.00 98.00 112 ALA A CA 1
ATOM 806 C C . ALA A 1 112 ? -19.823 -5.619 7.452 1.00 98.00 112 ALA A C 1
ATOM 808 O O . ALA A 1 112 ? -19.399 -5.950 6.352 1.00 98.00 112 ALA A O 1
ATOM 809 N N . ALA A 1 113 ? -20.776 -6.319 8.081 1.00 98.12 113 ALA A N 1
ATOM 810 C CA . ALA A 1 113 ? -21.375 -7.531 7.519 1.00 98.12 113 ALA A CA 1
ATOM 811 C C . ALA A 1 113 ? -22.066 -7.266 6.175 1.00 98.12 113 ALA A C 1
ATOM 813 O O . ALA A 1 113 ? -21.843 -7.995 5.211 1.00 98.12 113 ALA A O 1
ATOM 814 N N . ALA A 1 114 ? -22.855 -6.191 6.082 1.00 97.88 114 ALA A N 1
ATOM 815 C CA . ALA A 1 114 ? -23.508 -5.814 4.831 1.00 97.88 114 ALA A CA 1
ATOM 816 C C . ALA A 1 114 ? -22.497 -5.443 3.730 1.00 97.88 114 ALA A C 1
ATOM 818 O O . ALA A 1 114 ? -22.660 -5.869 2.591 1.00 97.88 114 ALA A O 1
ATOM 819 N N . ALA A 1 115 ? -21.447 -4.687 4.065 1.00 96.62 115 ALA A N 1
ATOM 820 C CA . ALA A 1 115 ? -20.390 -4.299 3.131 1.00 96.62 115 ALA A CA 1
ATOM 821 C C . ALA A 1 115 ? -19.594 -5.513 2.628 1.00 96.62 115 ALA A C 1
ATOM 823 O O . ALA A 1 115 ? -19.379 -5.651 1.426 1.00 96.62 115 ALA A O 1
ATOM 824 N N . GLN A 1 116 ? -19.240 -6.432 3.528 1.00 96.81 116 GLN A N 1
ATOM 825 C CA . GLN A 1 116 ? -18.545 -7.671 3.190 1.00 96.81 116 GLN A CA 1
ATOM 826 C C . GLN A 1 116 ? -19.415 -8.606 2.338 1.00 96.81 116 GLN A C 1
ATOM 828 O O . GLN A 1 116 ? -18.920 -9.222 1.398 1.00 96.81 116 GLN A O 1
ATOM 833 N N . ALA A 1 117 ? -20.719 -8.704 2.619 1.00 96.50 117 ALA A N 1
ATOM 834 C CA . ALA A 1 117 ? -21.651 -9.477 1.796 1.00 96.50 117 ALA A CA 1
ATOM 835 C C . ALA A 1 117 ? -21.851 -8.868 0.396 1.00 96.50 117 ALA A C 1
ATOM 837 O O . ALA A 1 117 ? -22.068 -9.604 -0.564 1.00 96.50 117 ALA A O 1
ATOM 838 N N . ALA A 1 118 ? -21.761 -7.540 0.284 1.00 96.25 118 ALA A N 1
ATOM 839 C CA . ALA A 1 118 ? -21.858 -6.804 -0.974 1.00 96.25 118 ALA A CA 1
ATOM 840 C C . ALA A 1 118 ? -20.533 -6.725 -1.760 1.00 96.25 118 ALA A C 1
ATOM 842 O O . ALA A 1 118 ? -20.523 -6.142 -2.842 1.00 96.25 118 ALA A O 1
ATOM 843 N N . GLY A 1 119 ? -19.432 -7.278 -1.236 1.00 94.12 119 GLY A N 1
ATOM 844 C CA . GLY A 1 119 ? -18.115 -7.243 -1.885 1.00 94.12 119 GLY A CA 1
ATOM 845 C C . GLY A 1 119 ? -17.440 -5.868 -1.867 1.00 94.12 119 GLY A C 1
ATOM 846 O O . GLY A 1 119 ? -16.526 -5.618 -2.642 1.00 94.12 119 GLY A O 1
ATOM 847 N N . HIS A 1 120 ? -17.859 -4.945 -0.994 1.00 93.06 120 HIS A N 1
ATOM 848 C CA . HIS A 1 120 ? -17.286 -3.590 -0.954 1.00 93.06 120 HIS A CA 1
ATOM 849 C C . HIS A 1 120 ? -15.815 -3.552 -0.514 1.00 93.06 120 HIS A C 1
ATOM 851 O O . HIS A 1 120 ? -15.152 -2.548 -0.749 1.00 93.06 120 HIS A O 1
ATOM 857 N N . PHE A 1 121 ? -15.319 -4.617 0.123 1.00 91.75 121 PHE A N 1
ATOM 858 C CA . PHE A 1 121 ? -13.919 -4.737 0.532 1.00 91.75 121 PHE A CA 1
ATOM 859 C C . PHE A 1 121 ? -13.052 -5.482 -0.495 1.00 91.75 121 PHE A C 1
ATOM 861 O O . PHE A 1 121 ? -11.836 -5.535 -0.331 1.00 91.75 121 PHE A O 1
ATOM 868 N N . ASP A 1 122 ? -13.649 -6.042 -1.555 1.00 86.62 122 ASP A N 1
ATOM 869 C CA . ASP A 1 122 ? -12.935 -6.882 -2.528 1.00 86.62 122 ASP A CA 1
ATOM 870 C C . ASP A 1 122 ? -11.865 -6.084 -3.299 1.00 86.62 122 ASP A C 1
ATOM 872 O O . ASP A 1 122 ? -10.841 -6.640 -3.690 1.00 86.62 122 ASP A O 1
ATOM 876 N N . ASP A 1 123 ? -12.077 -4.774 -3.470 1.00 81.69 123 ASP A N 1
ATOM 877 C CA . ASP A 1 123 ? -11.132 -3.870 -4.138 1.00 81.69 123 ASP A CA 1
ATOM 878 C C . ASP A 1 123 ? -9.917 -3.508 -3.258 1.00 81.69 123 ASP A C 1
ATOM 880 O O . ASP A 1 123 ? -8.862 -3.147 -3.783 1.00 81.69 123 ASP A O 1
ATOM 884 N N . GLU A 1 124 ? -10.052 -3.562 -1.928 1.00 85.06 124 GLU A N 1
ATOM 885 C CA . GLU A 1 124 ? -9.023 -3.107 -0.977 1.00 85.06 124 GLU A CA 1
ATOM 886 C C . GLU A 1 124 ? -8.313 -4.248 -0.233 1.00 85.06 124 GLU A C 1
ATOM 888 O O . GLU A 1 124 ? -7.157 -4.086 0.171 1.00 85.06 124 GLU A O 1
ATOM 893 N N . ILE A 1 125 ? -8.950 -5.414 -0.088 1.00 93.25 125 ILE A N 1
ATOM 894 C CA . ILE A 1 125 ? -8.349 -6.593 0.542 1.00 93.25 125 ILE A CA 1
ATOM 895 C C . ILE A 1 125 ? -7.579 -7.406 -0.498 1.00 93.25 125 ILE A C 1
ATOM 897 O O . ILE A 1 125 ? -8.144 -7.986 -1.421 1.00 93.25 125 ILE A O 1
ATOM 901 N N . VAL A 1 126 ? -6.270 -7.539 -0.285 1.00 91.25 126 VAL A N 1
ATOM 902 C CA . VAL A 1 126 ? -5.436 -8.500 -1.018 1.00 91.25 126 VAL A CA 1
ATOM 903 C C . VAL A 1 126 ? -5.417 -9.824 -0.245 1.00 91.25 126 VAL A C 1
ATOM 905 O O . VAL A 1 126 ? -4.919 -9.837 0.883 1.00 91.25 126 VAL A O 1
ATOM 908 N N . PRO A 1 127 ? -5.908 -10.946 -0.812 1.00 92.19 127 PRO A N 1
ATOM 909 C CA . PRO A 1 127 ? -5.890 -12.233 -0.124 1.00 92.19 127 PRO A CA 1
ATOM 910 C C . PRO A 1 127 ? -4.473 -12.678 0.255 1.00 92.19 127 PRO A C 1
ATOM 912 O O . PRO A 1 127 ? -3.565 -12.672 -0.580 1.00 92.19 127 PRO A O 1
ATOM 915 N N . VAL A 1 128 ? -4.293 -13.133 1.496 1.00 93.31 128 VAL A N 1
ATOM 916 C CA . VAL A 1 128 ? -3.018 -13.662 2.007 1.00 93.31 128 VAL A CA 1
ATOM 917 C C . VAL A 1 128 ? -3.168 -15.151 2.297 1.00 93.31 128 VAL A C 1
ATOM 919 O O . VAL A 1 128 ? -4.196 -15.588 2.804 1.00 93.31 128 VAL A O 1
ATOM 922 N N . VAL A 1 129 ? -2.154 -15.953 1.971 1.00 90.94 129 VAL A N 1
ATOM 923 C CA . VAL A 1 129 ? -2.127 -17.377 2.332 1.00 90.94 129 VAL A CA 1
ATOM 924 C C . VAL A 1 129 ? -1.343 -17.548 3.628 1.00 90.94 129 VAL A C 1
ATOM 926 O O . VAL A 1 129 ? -0.146 -17.270 3.664 1.00 90.94 129 VAL A O 1
ATOM 929 N N . VAL A 1 130 ? -2.011 -18.033 4.671 1.00 87.69 130 VAL A N 1
ATOM 930 C CA . VAL A 1 130 ? -1.431 -18.330 5.985 1.00 87.69 130 VAL A CA 1
ATOM 931 C C . VAL A 1 130 ? -1.627 -19.817 6.251 1.00 87.69 130 VAL A C 1
ATOM 933 O O . VAL A 1 130 ? -2.749 -20.309 6.193 1.00 87.69 130 VAL A O 1
ATOM 936 N N . ASP A 1 131 ? -0.536 -20.557 6.454 1.00 89.00 131 ASP A N 1
ATOM 937 C CA . ASP A 1 131 ? -0.554 -22.012 6.690 1.00 89.00 131 ASP A CA 1
ATOM 938 C C . ASP A 1 131 ? -1.375 -22.814 5.658 1.00 89.00 131 ASP A C 1
ATOM 940 O O . ASP A 1 131 ? -2.036 -23.804 5.964 1.00 89.00 131 ASP A O 1
ATOM 944 N N . GLY A 1 132 ? -1.335 -22.373 4.396 1.00 90.12 132 GLY A N 1
ATOM 945 C CA . GLY A 1 132 ? -2.070 -22.993 3.288 1.00 90.12 132 GLY A CA 1
ATOM 946 C C . GLY A 1 132 ? -3.548 -22.598 3.195 1.00 90.12 132 GLY A C 1
ATOM 947 O O . GLY A 1 132 ? -4.228 -23.032 2.267 1.00 90.12 132 GLY A O 1
ATOM 948 N N . VAL A 1 133 ? -4.042 -21.751 4.101 1.00 92.25 133 VAL A N 1
ATOM 949 C CA . VAL A 1 133 ? -5.404 -21.208 4.086 1.00 92.25 133 VAL A CA 1
ATOM 950 C C . VAL A 1 133 ? -5.386 -19.803 3.498 1.00 92.25 133 VAL A C 1
ATOM 952 O O . VAL A 1 133 ? -4.622 -18.944 3.929 1.00 92.25 133 VAL A O 1
ATOM 955 N N . SER A 1 134 ? -6.234 -19.556 2.498 1.00 93.62 134 SER A N 1
ATOM 956 C CA . SER A 1 134 ? -6.426 -18.210 1.959 1.00 93.62 134 SER A CA 1
ATOM 957 C C . SER A 1 134 ? -7.343 -17.405 2.879 1.00 93.62 134 SER A C 1
ATOM 959 O O . SER A 1 134 ? -8.505 -17.761 3.075 1.00 93.62 134 SER A O 1
ATOM 961 N N . VAL A 1 135 ? -6.813 -16.314 3.422 1.00 95.56 135 VAL A N 1
ATOM 962 C CA . VAL A 1 135 ? -7.535 -15.308 4.197 1.00 95.56 135 VAL A CA 1
ATOM 963 C C . VAL A 1 135 ? -7.829 -14.136 3.263 1.00 95.56 135 VAL A C 1
ATOM 965 O O . VAL A 1 135 ? -6.919 -13.433 2.829 1.00 95.56 135 VAL A O 1
ATOM 968 N N . ALA A 1 136 ? -9.102 -13.970 2.908 1.00 94.81 136 ALA A N 1
ATOM 969 C CA . ALA A 1 136 ? -9.576 -12.971 1.941 1.00 94.81 136 ALA A CA 1
ATOM 970 C C . ALA A 1 136 ? -10.695 -12.076 2.502 1.00 94.81 136 ALA A C 1
ATOM 972 O O . ALA A 1 136 ? -11.354 -11.364 1.753 1.00 94.81 136 ALA A O 1
ATOM 973 N N . ARG A 1 137 ? -10.984 -12.180 3.804 1.00 95.19 137 ARG A N 1
ATOM 974 C CA . ARG A 1 137 ? -12.076 -11.472 4.480 1.00 95.19 137 ARG A CA 1
ATOM 975 C C . ARG A 1 137 ? -11.664 -11.131 5.901 1.00 95.19 137 ARG A C 1
ATOM 977 O O . ARG A 1 137 ? -10.944 -11.910 6.522 1.00 95.19 137 ARG A O 1
ATOM 984 N N . ASP A 1 138 ? -12.189 -10.028 6.419 1.00 97.31 138 ASP A N 1
ATOM 985 C CA . ASP A 1 138 ? -11.965 -9.638 7.805 1.00 97.31 138 ASP A CA 1
ATOM 986 C C . ASP A 1 138 ? -12.605 -10.639 8.769 1.00 97.31 138 ASP A C 1
ATOM 988 O O . ASP A 1 138 ? -13.821 -10.853 8.798 1.00 97.31 138 ASP A O 1
ATOM 992 N N . GLU A 1 139 ? -11.774 -11.229 9.623 1.00 96.12 139 GLU A N 1
ATOM 993 C CA . GLU A 1 139 ? -12.214 -12.219 10.602 1.00 96.12 139 GLU A CA 1
ATOM 994 C C . GLU A 1 139 ? -13.011 -11.604 11.745 1.00 96.12 139 GLU A C 1
ATOM 996 O O . GLU A 1 139 ? -13.633 -12.342 12.499 1.00 96.12 139 GLU A O 1
ATOM 1001 N N . GLY A 1 140 ? -12.973 -10.282 11.929 1.00 97.12 140 GLY A N 1
ATOM 1002 C CA . GLY A 1 140 ? -13.559 -9.609 13.087 1.00 97.12 140 GLY A CA 1
ATOM 1003 C C . GLY A 1 140 ? -15.062 -9.361 12.984 1.00 97.12 140 GLY A C 1
ATOM 1004 O O . GLY A 1 140 ? -15.708 -9.067 13.991 1.00 97.12 140 GLY A O 1
ATOM 1005 N N . VAL A 1 141 ? -15.660 -9.498 11.799 1.00 97.50 141 VAL A N 1
ATOM 1006 C CA . VAL A 1 141 ? -17.094 -9.256 11.612 1.00 97.50 141 VAL A CA 1
ATOM 1007 C C . VAL A 1 141 ? -17.908 -10.360 12.303 1.00 97.50 141 VAL A C 1
ATOM 1009 O O . VAL A 1 141 ? -17.686 -11.553 12.105 1.00 97.50 141 VAL A O 1
ATOM 1012 N N . ARG A 1 142 ? -18.847 -9.972 13.173 1.00 97.00 142 ARG A N 1
ATOM 1013 C CA . ARG A 1 142 ? -19.711 -10.881 13.941 1.00 97.00 142 ARG A CA 1
ATOM 1014 C C . ARG A 1 142 ? -21.166 -10.615 13.570 1.00 97.00 142 ARG A C 1
ATOM 1016 O O . ARG A 1 142 ? -21.801 -9.714 14.124 1.00 97.00 142 ARG A O 1
ATOM 1023 N N . GLU A 1 143 ? -21.684 -11.380 12.615 1.00 93.75 143 GLU A N 1
ATOM 1024 C CA . GLU A 1 143 ? -23.100 -11.316 12.241 1.00 93.75 143 GLU A CA 1
ATOM 1025 C C . GLU A 1 143 ? -24.004 -11.609 13.449 1.00 93.75 143 GLU A C 1
ATOM 1027 O O . GLU A 1 143 ? -23.669 -12.410 14.320 1.00 93.75 143 GLU A O 1
ATOM 1032 N N . GLY A 1 144 ? -25.146 -10.924 13.532 1.00 92.56 144 GLY A N 1
ATOM 1033 C CA . GLY A 1 144 ? -26.078 -11.072 14.655 1.00 92.56 144 GLY A CA 1
ATOM 1034 C C . GLY A 1 144 ? -25.680 -10.332 15.939 1.00 92.56 144 GLY A C 1
ATOM 1035 O O . GLY A 1 144 ? -26.407 -10.413 16.932 1.00 92.56 144 GLY A O 1
ATOM 1036 N N . THR A 1 145 ? -24.574 -9.577 15.935 1.00 97.56 145 THR A N 1
ATOM 1037 C CA . THR A 1 145 ? -24.262 -8.653 17.035 1.00 97.56 145 THR A CA 1
ATOM 1038 C C . THR A 1 145 ? -25.394 -7.639 17.197 1.00 97.56 145 THR A C 1
ATOM 1040 O O . THR A 1 145 ? -25.780 -6.956 16.252 1.00 97.56 145 THR A O 1
ATOM 1043 N N . SER A 1 146 ? -25.930 -7.553 18.410 1.00 97.75 146 SER A N 1
ATOM 1044 C CA . SER A 1 146 ? -27.059 -6.697 18.777 1.00 97.75 146 SER A CA 1
ATOM 1045 C C . SER A 1 146 ? -26.829 -6.092 20.155 1.00 97.75 146 SER A C 1
ATOM 1047 O O . SER A 1 146 ? -26.015 -6.596 20.933 1.00 97.75 146 SER A O 1
ATOM 1049 N N . VAL A 1 147 ? -27.563 -5.029 20.475 1.00 98.00 147 VAL A N 1
ATOM 1050 C CA . VAL A 1 147 ? -27.482 -4.376 21.788 1.00 98.00 147 VAL A CA 1
ATOM 1051 C C . VAL A 1 147 ? -27.794 -5.372 22.907 1.00 98.00 147 VAL A C 1
ATOM 1053 O O . VAL A 1 147 ? -27.119 -5.384 23.930 1.00 98.00 147 VAL A O 1
ATOM 1056 N N . GLU A 1 148 ? -28.756 -6.269 22.701 1.00 97.75 148 GLU A N 1
ATOM 1057 C CA . GLU A 1 148 ? -29.179 -7.278 23.675 1.00 97.75 148 GLU A CA 1
ATOM 1058 C C . GLU A 1 148 ? -28.103 -8.343 23.920 1.00 97.75 148 GLU A C 1
ATOM 1060 O O . GLU A 1 148 ? -27.980 -8.871 25.028 1.00 97.75 148 GLU A O 1
ATOM 1065 N N . VAL A 1 149 ? -27.324 -8.682 22.888 1.00 97.44 149 VAL A N 1
ATOM 1066 C CA . VAL A 1 149 ? -26.170 -9.581 23.013 1.00 97.44 149 VAL A CA 1
ATOM 1067 C C . VAL A 1 149 ? -25.030 -8.868 23.733 1.00 97.44 149 VAL A C 1
ATOM 1069 O O . VAL A 1 149 ? -24.466 -9.419 24.679 1.00 97.44 149 VAL A O 1
ATOM 1072 N N . LEU A 1 150 ? -24.726 -7.634 23.328 1.00 98.19 150 LEU A N 1
ATOM 1073 C CA . LEU A 1 150 ? -23.632 -6.844 23.886 1.00 98.19 150 LEU A CA 1
ATOM 1074 C C . LEU A 1 150 ? -23.865 -6.478 25.353 1.00 98.19 150 LEU A C 1
ATOM 1076 O O . LEU A 1 150 ? -22.927 -6.560 26.143 1.00 98.19 150 LEU A O 1
ATOM 1080 N N . ALA A 1 151 ? -25.104 -6.193 25.757 1.00 97.31 151 ALA A N 1
ATOM 1081 C CA . ALA A 1 151 ? -25.463 -5.849 27.133 1.00 97.31 151 ALA A CA 1
ATOM 1082 C C . ALA A 1 151 ? -25.112 -6.953 28.151 1.00 97.31 151 ALA A C 1
ATOM 1084 O O . ALA A 1 151 ? -24.926 -6.672 29.334 1.00 97.31 151 ALA A O 1
ATOM 1085 N N . LYS A 1 152 ? -24.979 -8.209 27.702 1.00 97.62 152 LYS A N 1
ATOM 1086 C CA . LYS A 1 152 ? -24.592 -9.353 28.549 1.00 97.62 152 LYS A CA 1
ATOM 1087 C C . LYS A 1 152 ? -23.094 -9.390 28.858 1.00 97.62 152 LYS A C 1
ATOM 1089 O O . LYS A 1 152 ? -22.668 -10.153 29.725 1.00 97.62 152 LYS A O 1
ATOM 1094 N N . LEU A 1 153 ? -22.283 -8.609 28.145 1.00 97.44 153 LEU A N 1
ATOM 1095 C CA . LEU A 1 153 ? -20.836 -8.588 28.323 1.00 97.44 153 LEU A CA 1
ATOM 1096 C C . LEU A 1 153 ? -20.444 -7.775 29.558 1.00 97.44 153 LEU A C 1
ATOM 1098 O O . LEU A 1 153 ? -21.005 -6.712 29.844 1.00 97.44 153 LEU A O 1
ATOM 1102 N N . ARG A 1 154 ? -19.439 -8.284 30.273 1.00 97.25 154 ARG A N 1
ATOM 1103 C CA . ARG A 1 154 ? -18.860 -7.632 31.451 1.00 97.25 154 ARG A CA 1
ATOM 1104 C C . ARG A 1 154 ? -17.896 -6.523 31.032 1.00 97.25 154 ARG A C 1
ATOM 1106 O O . ARG A 1 154 ? -17.203 -6.654 30.022 1.00 97.25 154 ARG A O 1
ATOM 1113 N N . ALA A 1 155 ? -17.843 -5.464 31.837 1.00 97.19 155 ALA A N 1
ATOM 1114 C CA . ALA A 1 155 ? -16.806 -4.446 31.724 1.00 97.19 155 ALA A CA 1
ATOM 1115 C C . ALA A 1 155 ? -15.425 -5.054 31.995 1.00 97.19 155 ALA A C 1
ATOM 1117 O O . ALA A 1 155 ? -15.298 -5.962 32.819 1.00 97.19 155 ALA A O 1
ATOM 1118 N N . VAL A 1 156 ? -14.411 -4.577 31.274 1.00 96.12 156 VAL A N 1
ATOM 1119 C CA . VAL A 1 156 ? -13.059 -5.161 31.304 1.00 96.12 156 VAL A CA 1
ATOM 1120 C C . VAL A 1 156 ? -12.105 -4.342 32.168 1.00 96.12 156 VAL A C 1
ATOM 1122 O O . VAL A 1 156 ? -11.297 -4.910 32.896 1.00 96.12 156 VAL A O 1
ATOM 1125 N N . PHE A 1 157 ? -12.190 -3.014 32.094 1.00 93.50 157 PHE A N 1
ATOM 1126 C CA . PHE A 1 157 ? -11.133 -2.134 32.604 1.00 93.50 157 PHE A CA 1
ATOM 1127 C C . PHE A 1 157 ? -11.442 -1.497 33.958 1.00 93.50 157 PHE A C 1
ATOM 1129 O O . PHE A 1 157 ? -10.525 -1.051 34.646 1.00 93.50 157 PHE A O 1
ATOM 1136 N N . LYS A 1 158 ? -12.718 -1.459 34.349 1.00 93.31 158 LYS A N 1
ATOM 1137 C CA . LYS A 1 158 ? -13.173 -0.893 35.619 1.00 93.31 158 LYS A CA 1
ATOM 1138 C C . LYS A 1 158 ? -14.387 -1.664 36.127 1.00 93.31 158 LYS A C 1
ATOM 1140 O O . LYS A 1 158 ? -15.295 -1.980 35.358 1.00 93.31 158 LYS A O 1
ATOM 1145 N N . GLU A 1 159 ? -14.418 -1.959 37.424 1.00 91.81 159 GLU A N 1
ATOM 1146 C CA . GLU A 1 159 ? -15.614 -2.511 38.064 1.00 91.81 159 GLU A CA 1
ATOM 1147 C C . GLU A 1 159 ? -16.763 -1.495 37.983 1.00 91.81 159 GLU A C 1
ATOM 1149 O O . GLU A 1 159 ? -16.576 -0.312 38.262 1.00 91.81 159 GLU A O 1
ATOM 1154 N N . GLY A 1 160 ? -17.939 -1.941 37.534 1.00 90.69 160 GLY A N 1
ATOM 1155 C CA . GLY A 1 160 ? -19.060 -1.044 37.229 1.00 90.69 160 GLY A CA 1
ATOM 1156 C C . GLY A 1 160 ? -18.853 -0.165 35.987 1.00 90.69 160 GLY A C 1
ATOM 1157 O O . GLY A 1 160 ? -19.671 0.716 35.733 1.00 90.69 160 GLY A O 1
ATOM 1158 N N . GLY A 1 161 ? -17.784 -0.398 35.219 1.00 96.25 161 GLY A N 1
ATOM 1159 C CA . GLY A 1 161 ? -17.493 0.309 33.978 1.00 96.25 161 GLY A CA 1
ATOM 1160 C C . GLY A 1 161 ? -18.462 -0.014 32.839 1.00 96.25 161 GLY A C 1
ATOM 1161 O O . GLY A 1 161 ? -19.366 -0.850 32.940 1.00 96.25 161 GLY A O 1
ATOM 1162 N N . SER A 1 162 ? -18.248 0.660 31.719 1.00 98.00 162 SER A N 1
ATOM 1163 C CA . SER A 1 162 ? -19.076 0.577 30.515 1.00 98.00 162 SER A CA 1
ATOM 1164 C C . SER A 1 162 ? -18.335 -0.010 29.309 1.00 98.00 162 SER A C 1
ATOM 1166 O O . SER A 1 162 ? -18.975 -0.549 28.403 1.00 98.00 162 SER A O 1
ATOM 1168 N N . THR A 1 163 ? -17.001 -0.002 29.339 1.00 98.50 163 THR A N 1
ATOM 1169 C CA . THR A 1 163 ? -16.148 -0.506 28.263 1.00 98.50 163 THR A CA 1
ATOM 1170 C C . THR A 1 163 ? -16.013 -2.027 28.362 1.00 98.50 163 THR A C 1
ATOM 1172 O O . THR A 1 163 ? -15.514 -2.581 29.347 1.00 98.50 163 THR A O 1
ATOM 1175 N N . THR A 1 164 ? -16.447 -2.725 27.317 1.00 98.44 164 THR A N 1
ATOM 1176 C CA . THR A 1 164 ? -16.458 -4.188 27.199 1.00 98.44 164 THR A CA 1
ATOM 1177 C C . THR A 1 164 ? -15.690 -4.652 25.969 1.00 98.44 164 THR A C 1
ATOM 1179 O O . THR A 1 164 ? -15.391 -3.870 25.070 1.00 98.44 164 THR A O 1
ATOM 1182 N N . ALA A 1 165 ? -15.429 -5.957 25.877 1.00 97.50 165 ALA A N 1
ATOM 1183 C CA . ALA A 1 165 ? -14.843 -6.545 24.673 1.00 97.50 165 ALA A CA 1
ATOM 1184 C C . ALA A 1 165 ? -15.708 -6.344 23.413 1.00 97.50 165 ALA A C 1
ATOM 1186 O O . ALA A 1 165 ? -15.172 -6.280 22.315 1.00 97.50 165 ALA A O 1
ATOM 1187 N N . GLY A 1 166 ? -17.035 -6.246 23.556 1.00 97.50 166 GLY A N 1
ATOM 1188 C CA . GLY A 1 166 ? -17.946 -6.132 22.415 1.00 97.50 166 GLY A CA 1
ATOM 1189 C C . GLY A 1 166 ? -18.189 -4.704 21.934 1.00 97.50 166 GLY A C 1
ATOM 1190 O O . GLY A 1 166 ? -18.729 -4.531 20.850 1.00 97.50 166 GLY A O 1
ATOM 1191 N N . ASN A 1 167 ? -17.793 -3.695 22.714 1.00 98.19 167 ASN A N 1
ATOM 1192 C CA . ASN A 1 167 ? -17.860 -2.283 22.325 1.00 98.19 167 ASN A CA 1
ATOM 1193 C C . ASN A 1 167 ? -16.474 -1.614 22.236 1.00 98.19 167 ASN A C 1
ATOM 1195 O O . ASN A 1 167 ? -16.375 -0.393 22.143 1.00 98.19 167 ASN A O 1
ATOM 1199 N N . SER A 1 168 ? -15.416 -2.429 22.217 1.00 98.25 168 SER A N 1
ATOM 1200 C CA . SER A 1 168 ? -14.031 -2.022 21.969 1.00 98.25 168 SER A CA 1
ATOM 1201 C C . SER A 1 168 ? -13.541 -2.577 20.631 1.00 98.25 168 SER A C 1
ATOM 1203 O O . SER A 1 168 ? -14.108 -3.529 20.093 1.00 98.25 168 SER A O 1
ATOM 1205 N N . SER A 1 169 ? -12.457 -2.011 20.098 1.00 97.50 169 SER A N 1
ATOM 1206 C CA . SER A 1 169 ? -11.768 -2.597 18.945 1.00 97.50 169 SER A CA 1
ATOM 1207 C C . SER A 1 169 ? -11.177 -3.965 19.292 1.00 97.50 169 SER A C 1
ATOM 1209 O O . SER A 1 169 ? -10.692 -4.178 20.405 1.00 97.50 169 SER A O 1
ATOM 1211 N N . GLN A 1 170 ? -11.156 -4.869 18.317 1.00 97.56 170 GLN A N 1
ATOM 1212 C CA . GLN A 1 170 ? -10.512 -6.170 18.469 1.00 97.56 170 GLN A CA 1
ATOM 1213 C C . GLN A 1 170 ? -8.990 -6.035 18.378 1.00 97.56 170 GLN A C 1
ATOM 1215 O O . GLN A 1 170 ? -8.465 -5.231 17.607 1.00 97.56 170 GLN 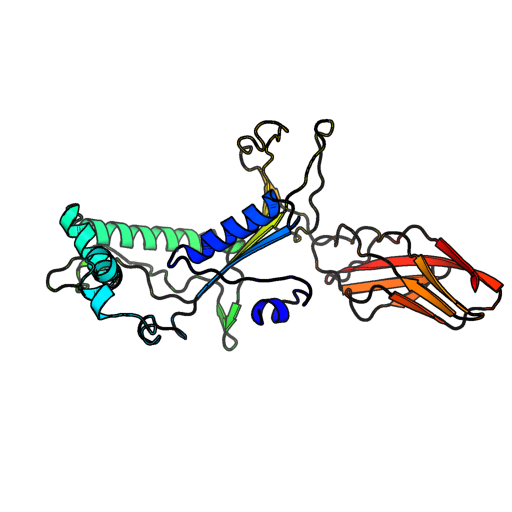A O 1
ATOM 1220 N N . VAL A 1 171 ? -8.285 -6.859 19.150 1.00 95.50 171 VAL A N 1
ATOM 1221 C CA . VAL A 1 171 ? -6.854 -7.109 18.949 1.00 95.50 171 VAL A CA 1
ATOM 1222 C C . VAL A 1 171 ? -6.709 -7.826 17.611 1.00 95.50 171 VAL A C 1
ATOM 1224 O O . VAL A 1 171 ? -7.329 -8.869 17.423 1.00 95.50 171 VAL A O 1
ATOM 1227 N N . SER A 1 172 ? -5.959 -7.232 16.685 1.00 96.00 172 SER A N 1
ATOM 1228 C CA . SER A 1 172 ? -5.960 -7.634 15.277 1.00 96.00 172 SER A CA 1
ATOM 1229 C C . SER A 1 172 ? -4.546 -7.646 14.705 1.00 96.00 172 SER A C 1
ATOM 1231 O O . SER A 1 172 ? -3.706 -6.835 15.097 1.00 96.00 172 SER A O 1
ATOM 1233 N N . ASP A 1 173 ? -4.328 -8.525 13.734 1.00 96.50 173 ASP A N 1
ATOM 1234 C CA . ASP A 1 173 ? -3.112 -8.599 12.929 1.00 96.50 173 ASP A CA 1
ATOM 1235 C C . ASP A 1 173 ? -3.434 -8.115 11.511 1.00 96.50 173 ASP A C 1
ATOM 1237 O O . ASP A 1 173 ? -4.476 -8.463 10.955 1.00 96.50 173 ASP A O 1
ATOM 1241 N N . GLY A 1 174 ? -2.566 -7.297 10.913 1.00 96.19 174 GLY A N 1
ATOM 1242 C CA . GLY A 1 174 ? -2.828 -6.765 9.578 1.00 96.19 174 GLY A CA 1
ATOM 1243 C C . GLY A 1 174 ? -1.744 -5.844 9.032 1.00 96.19 174 GLY A C 1
ATOM 1244 O O . GLY A 1 174 ? -0.863 -5.369 9.751 1.00 96.19 174 GLY A O 1
ATOM 1245 N N . ALA A 1 175 ? -1.820 -5.581 7.727 1.00 96.44 175 ALA A N 1
ATOM 1246 C CA . ALA A 1 175 ? -0.960 -4.634 7.031 1.00 96.44 175 ALA A CA 1
ATOM 1247 C C . ALA A 1 175 ? -1.742 -3.879 5.949 1.00 96.44 175 ALA A C 1
ATOM 1249 O O . ALA A 1 175 ? -2.657 -4.424 5.342 1.00 96.44 175 ALA A O 1
ATOM 1250 N N . ALA A 1 176 ? -1.344 -2.638 5.684 1.00 95.44 176 ALA A N 1
ATOM 1251 C CA . ALA A 1 176 ? -1.883 -1.807 4.615 1.00 95.44 176 ALA A CA 1
ATOM 1252 C C . ALA A 1 176 ? -0.756 -1.003 3.957 1.00 95.44 176 ALA A C 1
ATOM 1254 O O . ALA A 1 176 ? 0.213 -0.621 4.619 1.00 95.44 176 ALA A O 1
ATOM 1255 N N . ALA A 1 177 ? -0.886 -0.720 2.663 1.00 92.00 177 ALA A N 1
ATOM 1256 C CA . ALA A 1 177 ? 0.070 0.079 1.907 1.00 92.00 177 ALA A CA 1
ATOM 1257 C C . ALA A 1 177 ? -0.658 1.046 0.971 1.00 92.00 177 ALA A C 1
ATOM 1259 O O . ALA A 1 177 ? -1.614 0.674 0.298 1.00 92.00 177 ALA A O 1
ATOM 1260 N N . VAL A 1 178 ? -0.176 2.285 0.912 1.00 88.19 178 VAL A N 1
ATOM 1261 C CA . VAL A 1 178 ? -0.659 3.326 0.003 1.00 88.19 178 VAL A CA 1
ATOM 1262 C C . VAL A 1 178 ? 0.533 3.866 -0.769 1.00 88.19 178 VAL A C 1
ATOM 1264 O O . VAL A 1 178 ? 1.491 4.362 -0.173 1.00 88.19 178 VAL A O 1
ATOM 1267 N N . GLN A 1 179 ? 0.477 3.788 -2.095 1.00 84.44 179 GLN A N 1
ATOM 1268 C CA . GLN A 1 179 ? 1.473 4.386 -2.979 1.00 84.44 179 GLN A CA 1
ATOM 1269 C C . GLN A 1 179 ? 0.965 5.731 -3.497 1.00 84.44 179 GLN A C 1
ATOM 1271 O O . GLN A 1 179 ? -0.152 5.829 -3.996 1.00 84.44 179 GLN A O 1
ATOM 1276 N N . GLY A 1 180 ? 1.800 6.760 -3.393 1.00 78.69 180 GLY A N 1
ATOM 1277 C CA . GLY A 1 180 ? 1.588 8.061 -4.014 1.00 78.69 180 GLY A CA 1
ATOM 1278 C C . GLY A 1 180 ? 2.605 8.307 -5.123 1.00 78.69 180 GLY A C 1
ATOM 1279 O O . GLY A 1 180 ? 3.757 7.881 -5.027 1.00 78.69 180 GLY A O 1
ATOM 1280 N N . THR A 1 181 ? 2.179 9.029 -6.155 1.00 74.19 181 THR A N 1
ATOM 1281 C CA . THR A 1 181 ? 3.029 9.530 -7.241 1.00 74.19 181 THR A CA 1
ATOM 1282 C C . THR A 1 181 ? 2.669 10.987 -7.499 1.00 74.19 181 THR A C 1
ATOM 1284 O O . THR A 1 181 ? 1.476 11.292 -7.569 1.00 74.19 181 THR A O 1
ATOM 1287 N N . ALA A 1 182 ? 3.648 11.871 -7.677 1.00 69.19 182 ALA A N 1
ATOM 1288 C CA . ALA A 1 182 ? 3.385 13.195 -8.240 1.00 69.19 182 ALA A CA 1
ATOM 1289 C C . ALA A 1 182 ? 3.891 13.286 -9.674 1.00 69.19 182 ALA A C 1
ATOM 1291 O O . ALA A 1 182 ? 4.894 12.684 -10.045 1.00 69.19 182 ALA A O 1
ATOM 1292 N N . GLY A 1 183 ? 3.176 14.081 -10.461 1.00 66.38 183 GLY A N 1
ATOM 1293 C CA . GLY A 1 183 ? 3.622 14.557 -11.753 1.00 66.38 183 GLY A CA 1
ATOM 1294 C C . GLY A 1 183 ? 3.475 16.068 -11.784 1.00 66.38 183 GLY A C 1
ATOM 1295 O O . GLY A 1 183 ? 2.387 16.580 -11.520 1.00 66.38 183 GLY A O 1
ATOM 1296 N N . GLU A 1 184 ? 4.553 16.788 -12.087 1.00 68.44 184 GLU A N 1
ATOM 1297 C CA . GLU A 1 184 ? 4.451 18.217 -12.365 1.00 68.44 184 GLU A CA 1
ATOM 1298 C C . GLU A 1 184 ? 4.028 18.437 -13.815 1.00 68.44 184 GLU A C 1
ATOM 1300 O O . GLU A 1 184 ? 4.533 17.818 -14.757 1.00 68.44 184 GLU A O 1
ATOM 1305 N N . VAL A 1 185 ? 3.079 19.349 -13.993 1.00 69.25 185 VAL A N 1
ATOM 1306 C CA . VAL A 1 185 ? 2.604 19.767 -15.306 1.00 69.25 185 VAL A CA 1
ATOM 1307 C C . VAL A 1 185 ? 3.015 21.222 -15.487 1.00 69.25 185 VAL A C 1
ATOM 1309 O O . VAL A 1 185 ? 2.596 22.060 -14.685 1.00 69.25 185 VAL A O 1
ATOM 1312 N N . PRO A 1 186 ? 3.828 21.561 -16.506 1.00 74.44 186 PRO A N 1
ATOM 1313 C CA . PRO A 1 186 ? 4.132 22.954 -16.800 1.00 74.44 186 PRO A CA 1
ATOM 1314 C C . PRO A 1 186 ? 2.835 23.744 -16.983 1.00 74.44 186 PRO A C 1
ATOM 1316 O O . PRO A 1 186 ? 1.908 23.239 -17.608 1.00 74.44 186 PRO A O 1
ATOM 1319 N N . ALA A 1 187 ? 2.782 24.996 -16.519 1.00 69.44 187 ALA A N 1
ATOM 1320 C CA . ALA A 1 187 ? 1.560 25.814 -16.553 1.00 69.44 187 ALA A CA 1
ATOM 1321 C C . ALA A 1 187 ? 0.937 25.988 -17.959 1.00 69.44 187 ALA A C 1
ATOM 1323 O O . ALA A 1 187 ? -0.234 26.334 -18.077 1.00 69.44 187 ALA A O 1
ATOM 1324 N N . GLY A 1 188 ? 1.711 25.754 -19.026 1.00 77.88 188 GLY A N 1
ATOM 1325 C CA . GLY A 1 188 ? 1.236 25.762 -20.413 1.00 77.88 188 GLY A CA 1
ATOM 1326 C C . GLY A 1 188 ? 0.674 24.428 -20.925 1.00 77.88 188 GLY A C 1
ATOM 1327 O O . GLY A 1 188 ? 0.222 24.376 -22.065 1.00 77.88 188 GLY A O 1
ATOM 1328 N N . SER A 1 189 ? 0.712 23.356 -20.130 1.00 80.12 189 SER A N 1
ATOM 1329 C CA . SER A 1 189 ? 0.159 22.046 -20.477 1.00 80.12 189 SER A CA 1
ATOM 1330 C C . SER A 1 189 ? -1.061 21.738 -19.613 1.00 80.12 189 SER A C 1
ATOM 1332 O O . SER A 1 189 ? -1.056 21.942 -18.404 1.00 80.12 189 SER A O 1
ATOM 1334 N N . LEU A 1 190 ? -2.110 21.212 -20.244 1.00 83.75 190 LEU A N 1
ATOM 1335 C CA . LEU A 1 190 ? -3.333 20.749 -19.577 1.00 83.75 190 LEU A CA 1
ATOM 1336 C C . LEU A 1 190 ? -3.431 19.217 -19.551 1.00 83.75 190 LEU A C 1
ATOM 1338 O O . LEU A 1 190 ? -4.490 18.663 -19.272 1.00 83.75 190 LEU A O 1
ATOM 1342 N N . ALA A 1 191 ? -2.334 18.533 -19.876 1.00 82.88 191 ALA A N 1
ATOM 1343 C CA . ALA A 1 191 ? -2.263 17.083 -19.917 1.00 82.88 191 ALA A CA 1
ATOM 1344 C C . ALA A 1 191 ? -0.989 16.581 -19.234 1.00 82.88 191 ALA A C 1
ATOM 1346 O O . ALA A 1 191 ? 0.078 17.194 -19.332 1.00 82.88 191 ALA A O 1
ATOM 1347 N N . HIS A 1 192 ? -1.118 15.433 -18.574 1.00 83.38 192 HIS A N 1
ATOM 1348 C CA . HIS A 1 192 ? -0.019 14.702 -17.961 1.00 83.38 192 HIS A CA 1
ATOM 1349 C C . HIS A 1 192 ? -0.276 13.203 -18.064 1.00 83.38 192 HIS A C 1
ATOM 1351 O O . HIS A 1 192 ? -1.427 12.768 -18.051 1.00 83.38 192 HIS A O 1
ATOM 1357 N N . THR A 1 193 ? 0.793 12.419 -18.176 1.00 84.75 193 THR A N 1
ATOM 1358 C CA . THR A 1 193 ? 0.712 10.955 -18.201 1.00 84.75 193 THR A CA 1
ATOM 1359 C C . THR A 1 193 ? 1.314 10.411 -16.919 1.00 84.75 193 THR A C 1
ATOM 1361 O O . THR A 1 193 ? 2.471 10.688 -16.621 1.00 84.75 193 THR A O 1
ATOM 1364 N N . LEU A 1 194 ? 0.522 9.645 -16.172 1.00 83.38 194 LEU A N 1
ATOM 1365 C CA . LEU A 1 194 ? 0.977 8.934 -14.984 1.00 83.38 194 LEU A CA 1
ATOM 1366 C C . LEU A 1 194 ? 1.464 7.543 -15.399 1.00 83.38 194 LEU A C 1
ATOM 1368 O O . LEU A 1 194 ? 0.742 6.808 -16.071 1.00 83.38 194 LEU A O 1
ATOM 1372 N N . TYR A 1 195 ? 2.678 7.193 -14.989 1.00 83.69 195 TYR A N 1
ATOM 1373 C CA . TYR A 1 195 ? 3.294 5.894 -15.255 1.00 83.69 195 TYR A CA 1
ATOM 1374 C C . TYR A 1 195 ? 3.407 5.061 -13.972 1.00 83.69 195 TYR A C 1
ATOM 1376 O O . TYR A 1 195 ? 3.228 5.572 -12.869 1.00 83.69 195 TYR A O 1
ATOM 1384 N N . GLY A 1 196 ? 3.718 3.769 -14.111 1.00 77.88 196 GLY A N 1
ATOM 1385 C CA . GLY A 1 196 ? 3.898 2.868 -12.964 1.00 77.88 196 GLY A CA 1
ATOM 1386 C C . GLY A 1 196 ? 2.594 2.450 -12.274 1.00 77.88 196 GLY A C 1
ATOM 1387 O O . GLY A 1 196 ? 2.623 2.000 -11.130 1.00 77.88 196 GLY A O 1
ATOM 1388 N N . LEU A 1 197 ? 1.458 2.600 -12.957 1.00 85.50 197 LEU A N 1
ATOM 1389 C CA . LEU A 1 197 ? 0.157 2.128 -12.487 1.00 85.50 197 LEU A CA 1
ATOM 1390 C C . LEU A 1 197 ? 0.002 0.625 -12.761 1.00 85.50 197 LEU A C 1
ATOM 1392 O O . LEU A 1 197 ? 0.500 0.117 -13.763 1.00 85.50 197 LEU A O 1
ATOM 1396 N N . VAL A 1 198 ? -0.702 -0.084 -11.883 1.00 86.81 198 VAL A N 1
ATOM 1397 C CA . VAL A 1 198 ? -1.025 -1.514 -12.015 1.00 86.81 198 VAL A CA 1
ATOM 1398 C C . VAL A 1 198 ? -2.233 -1.672 -12.936 1.00 86.81 198 VAL A C 1
ATOM 1400 O O . VAL A 1 198 ? -3.134 -0.835 -12.916 1.00 86.81 198 VAL A O 1
ATOM 1403 N N . ALA A 1 199 ? -2.252 -2.719 -13.764 1.00 89.38 199 ALA A N 1
ATOM 1404 C CA . ALA A 1 199 ? -3.370 -3.034 -14.654 1.00 89.38 199 ALA A CA 1
ATOM 1405 C C . ALA A 1 199 ? -4.665 -3.333 -13.877 1.00 89.38 199 ALA A C 1
ATOM 1407 O O . ALA A 1 199 ? -4.623 -3.833 -12.753 1.00 89.38 199 ALA A O 1
ATOM 1408 N N . SER A 1 200 ? -5.816 -3.056 -14.494 1.00 87.94 200 SER A N 1
ATOM 1409 C CA . SER A 1 200 ? -7.154 -3.338 -13.951 1.00 87.94 200 SER A CA 1
ATOM 1410 C C . SER A 1 200 ? -7.377 -2.824 -12.521 1.00 87.94 200 SER A C 1
ATOM 1412 O O . SER A 1 200 ? -8.098 -3.441 -11.746 1.00 87.94 200 SER A O 1
ATOM 1414 N N . THR A 1 201 ? -6.754 -1.700 -12.169 1.00 84.56 201 THR A N 1
ATOM 1415 C CA . THR A 1 201 ? -6.766 -1.134 -10.816 1.00 84.56 201 THR A CA 1
ATOM 1416 C C . THR A 1 201 ? -7.373 0.265 -10.849 1.00 84.56 201 THR A C 1
ATOM 1418 O O . THR A 1 201 ? -7.059 1.071 -11.730 1.00 84.56 201 THR A O 1
ATOM 1421 N N . ALA A 1 202 ? -8.273 0.548 -9.906 1.00 87.12 202 ALA A N 1
ATOM 1422 C CA . ALA A 1 202 ? -8.867 1.867 -9.736 1.00 87.12 202 ALA A CA 1
ATOM 1423 C C . ALA A 1 202 ? -7.936 2.782 -8.925 1.00 87.12 202 ALA A C 1
ATOM 1425 O O . ALA A 1 202 ? -7.436 2.403 -7.869 1.00 87.12 202 ALA A O 1
ATOM 1426 N N . TYR A 1 203 ? -7.739 4.004 -9.410 1.00 85.00 203 TYR A N 1
ATOM 1427 C CA . TYR A 1 203 ? -6.947 5.049 -8.772 1.00 85.00 203 TYR A CA 1
ATOM 1428 C C . TYR A 1 203 ? -7.776 6.319 -8.626 1.00 85.00 203 TYR A C 1
ATOM 1430 O O . TYR A 1 203 ? -8.508 6.705 -9.538 1.00 85.00 203 TYR A O 1
ATOM 1438 N N . ASP A 1 204 ? -7.608 7.007 -7.501 1.00 87.00 204 ASP A N 1
ATOM 1439 C CA . ASP A 1 204 ? -8.165 8.340 -7.297 1.00 87.00 204 ASP A CA 1
ATOM 1440 C C . ASP A 1 204 ? -7.106 9.391 -7.664 1.00 87.00 204 ASP A C 1
ATOM 1442 O O . ASP A 1 204 ? -6.078 9.523 -7.001 1.00 87.00 204 ASP A O 1
ATOM 1446 N N . VAL A 1 205 ? -7.360 10.149 -8.732 1.00 86.19 205 VAL A N 1
ATOM 1447 C CA . VAL A 1 205 ? -6.452 11.173 -9.266 1.00 86.19 205 VAL A CA 1
ATOM 1448 C C . VAL A 1 205 ? -6.962 12.564 -8.905 1.00 86.19 205 VAL A C 1
ATOM 1450 O O . VAL A 1 205 ? -8.157 12.855 -8.994 1.00 86.19 205 VAL A O 1
ATOM 1453 N N . ARG A 1 206 ? -6.047 13.445 -8.496 1.00 87.31 206 ARG A N 1
ATOM 1454 C CA . ARG A 1 206 ? -6.326 14.855 -8.199 1.00 87.31 206 ARG A CA 1
ATOM 1455 C C . ARG A 1 206 ? -5.282 15.741 -8.855 1.00 87.31 206 ARG A C 1
ATOM 1457 O O . ARG A 1 206 ? -4.143 15.323 -9.037 1.00 87.31 206 ARG A O 1
ATOM 1464 N N . VAL A 1 207 ? -5.677 16.970 -9.164 1.00 85.56 207 VAL A N 1
ATOM 1465 C CA . VAL A 1 207 ? -4.776 18.007 -9.673 1.00 85.56 207 VAL A CA 1
ATOM 1466 C C . VAL A 1 207 ? -4.885 19.223 -8.768 1.00 85.56 207 VAL A C 1
ATOM 1468 O O . VAL A 1 207 ? -5.990 19.634 -8.417 1.00 85.56 207 VAL A O 1
ATOM 1471 N N . ALA A 1 208 ? -3.753 19.808 -8.401 1.00 84.88 208 ALA A N 1
ATOM 1472 C CA . ALA A 1 208 ? -3.690 21.075 -7.690 1.00 84.88 208 ALA A CA 1
ATOM 1473 C C . ALA A 1 208 ? -2.861 22.069 -8.508 1.00 84.88 208 ALA A C 1
ATOM 1475 O O . ALA A 1 208 ? -1.855 21.704 -9.115 1.00 84.88 208 ALA A O 1
ATOM 1476 N N . ALA A 1 209 ? -3.294 23.328 -8.544 1.00 83.62 209 ALA A N 1
ATOM 1477 C CA . ALA A 1 209 ? -2.505 24.385 -9.164 1.00 83.62 209 ALA A CA 1
ATOM 1478 C C . ALA A 1 209 ? -1.378 24.798 -8.214 1.00 83.62 209 ALA A C 1
ATOM 1480 O O . ALA A 1 209 ? -1.636 25.053 -7.041 1.00 83.62 209 ALA A O 1
ATOM 1481 N N . VAL A 1 210 ? -0.152 24.917 -8.719 1.00 80.19 210 VAL A N 1
ATOM 1482 C CA . VAL A 1 210 ? 1.000 25.397 -7.944 1.00 80.19 210 VAL A CA 1
ATOM 1483 C C . VAL A 1 210 ? 1.402 26.770 -8.468 1.00 80.19 210 VAL A C 1
ATOM 1485 O O . VAL A 1 210 ? 1.575 26.950 -9.673 1.00 80.19 210 VAL A O 1
ATOM 1488 N N . ASN A 1 211 ? 1.556 27.749 -7.575 1.00 79.44 211 ASN A N 1
ATOM 1489 C CA . ASN A 1 211 ? 2.198 29.018 -7.909 1.00 79.44 211 ASN A CA 1
ATOM 1490 C C . ASN A 1 211 ? 3.514 29.173 -7.135 1.00 79.44 211 ASN A C 1
ATOM 1492 O O . ASN A 1 211 ? 3.676 28.648 -6.037 1.00 79.44 211 ASN A O 1
ATOM 1496 N N . THR A 1 212 ? 4.465 29.910 -7.703 1.00 73.81 212 THR A N 1
ATOM 1497 C CA . THR A 1 212 ? 5.827 30.028 -7.157 1.00 73.81 212 THR A CA 1
ATOM 1498 C C . THR A 1 212 ? 5.921 30.859 -5.874 1.00 73.81 212 THR A C 1
ATOM 1500 O O . THR A 1 212 ? 6.948 30.812 -5.206 1.00 73.81 212 THR A O 1
ATOM 1503 N N . ALA A 1 213 ? 4.881 31.621 -5.522 1.00 74.12 213 ALA A N 1
ATOM 1504 C CA . ALA A 1 213 ? 4.888 32.530 -4.374 1.00 74.12 213 ALA A CA 1
ATOM 1505 C C . ALA A 1 213 ? 4.285 31.916 -3.097 1.00 74.12 213 ALA A C 1
ATOM 1507 O O . ALA A 1 213 ? 4.715 32.242 -1.995 1.00 74.12 213 ALA A O 1
ATOM 1508 N N . VAL A 1 214 ? 3.273 31.060 -3.245 1.00 73.56 214 VAL A N 1
ATOM 1509 C CA . VAL A 1 214 ? 2.440 30.507 -2.161 1.00 73.56 214 VAL A CA 1
ATOM 1510 C C . VAL A 1 214 ? 2.464 28.973 -2.161 1.00 73.56 214 VAL A C 1
ATOM 1512 O O . VAL A 1 214 ? 2.143 28.357 -1.149 1.00 73.56 214 VAL A O 1
ATOM 1515 N N . GLY A 1 215 ? 2.896 28.348 -3.261 1.00 69.94 215 GLY A N 1
ATOM 1516 C CA . GLY A 1 215 ? 2.955 26.897 -3.410 1.00 69.94 215 GLY A CA 1
ATOM 1517 C C . GLY A 1 215 ? 1.658 26.305 -3.962 1.00 69.94 215 GLY A C 1
ATOM 1518 O O . GLY A 1 215 ? 0.979 26.913 -4.794 1.00 69.94 215 GLY A O 1
ATOM 1519 N N . GLU A 1 216 ? 1.357 25.081 -3.540 1.00 77.88 216 GLU A N 1
ATOM 1520 C CA . GLU A 1 216 ? 0.210 24.289 -3.990 1.00 77.88 216 GLU A CA 1
ATOM 1521 C C . GLU A 1 216 ? -1.116 24.846 -3.442 1.00 77.88 216 GLU A C 1
ATOM 1523 O O . GLU A 1 216 ? -1.256 25.132 -2.252 1.00 77.88 216 GLU A O 1
ATOM 1528 N N . GLY A 1 217 ? -2.102 25.014 -4.322 1.00 81.12 217 GLY A N 1
ATOM 1529 C CA . GLY A 1 217 ? -3.478 25.339 -3.966 1.00 81.12 217 GLY A CA 1
ATOM 1530 C C . GLY A 1 217 ? -4.255 24.121 -3.463 1.00 81.12 217 GLY A C 1
ATOM 1531 O O . GLY A 1 217 ? -3.725 23.023 -3.317 1.00 81.12 217 GLY A O 1
ATOM 1532 N N . LEU A 1 218 ? -5.555 24.295 -3.219 1.00 84.81 218 LEU A N 1
ATOM 1533 C CA . LEU A 1 218 ? -6.408 23.155 -2.883 1.00 84.81 218 LEU A CA 1
ATOM 1534 C C . LEU A 1 218 ? -6.488 22.178 -4.069 1.00 84.81 218 LEU A C 1
ATOM 1536 O O . LEU A 1 218 ? -6.661 22.625 -5.208 1.00 84.81 218 LEU A O 1
ATOM 1540 N N . PRO A 1 219 ? -6.406 20.860 -3.818 1.00 84.19 219 PRO A N 1
ATOM 1541 C CA . PRO A 1 219 ? -6.562 19.875 -4.871 1.00 84.19 219 PRO A CA 1
ATOM 1542 C C . PRO A 1 219 ? -7.997 19.866 -5.394 1.00 84.19 219 PRO A C 1
ATOM 1544 O O . PRO A 1 219 ? -8.955 20.162 -4.672 1.00 84.19 219 PRO A O 1
ATOM 1547 N N . SER A 1 220 ? -8.147 19.458 -6.650 1.00 88.25 220 SER A N 1
ATOM 1548 C CA . SER A 1 220 ? -9.441 19.165 -7.249 1.00 88.25 220 SER A CA 1
ATOM 1549 C C . SER A 1 220 ? -10.190 18.085 -6.461 1.00 88.25 220 SER A C 1
ATOM 1551 O O . SER A 1 220 ? -9.613 17.300 -5.698 1.00 88.25 220 SER A O 1
ATOM 1553 N N . VAL A 1 221 ? -11.495 17.982 -6.720 1.00 90.62 221 VAL A N 1
ATOM 1554 C CA . VAL A 1 221 ? -12.238 16.751 -6.427 1.00 90.62 221 VAL A CA 1
ATOM 1555 C C . VAL A 1 221 ? -11.535 15.554 -7.075 1.00 90.62 221 VAL A C 1
ATOM 1557 O O . VAL A 1 221 ? -10.944 15.681 -8.151 1.00 90.62 221 VAL A O 1
ATOM 1560 N N . ALA A 1 222 ? -11.571 14.410 -6.389 1.00 88.81 222 ALA A N 1
ATOM 1561 C CA . ALA A 1 222 ? -10.974 13.177 -6.885 1.00 88.81 222 ALA A CA 1
ATOM 1562 C C . ALA A 1 222 ? -11.727 12.673 -8.118 1.00 88.81 222 ALA A C 1
ATOM 1564 O O . ALA A 1 222 ? -12.947 12.513 -8.077 1.00 88.81 222 ALA A O 1
ATOM 1565 N N . ALA A 1 223 ? -10.987 12.393 -9.186 1.00 91.50 223 ALA A N 1
ATOM 1566 C CA . ALA A 1 223 ? -11.469 11.623 -10.318 1.00 91.50 223 ALA A CA 1
ATOM 1567 C C . ALA A 1 223 ? -11.027 10.168 -10.141 1.00 91.50 223 ALA A C 1
ATOM 1569 O O . ALA A 1 223 ? -9.828 9.890 -10.112 1.00 91.50 223 ALA A O 1
ATOM 1570 N N . ARG A 1 224 ? -11.988 9.247 -10.029 1.00 90.81 224 ARG A N 1
ATOM 1571 C CA . ARG A 1 224 ? -11.706 7.810 -9.986 1.00 90.81 224 ARG A CA 1
ATOM 1572 C C . ARG A 1 224 ? -11.542 7.279 -11.406 1.00 90.81 224 ARG A C 1
ATOM 1574 O O . ARG A 1 224 ? -12.478 7.355 -12.201 1.00 90.81 224 ARG A O 1
ATOM 1581 N N . LEU A 1 225 ? -10.361 6.760 -11.719 1.00 90.31 225 LEU A N 1
ATOM 1582 C CA . LEU A 1 225 ? -9.994 6.234 -13.032 1.00 90.31 225 LEU A CA 1
ATOM 1583 C C . LEU A 1 225 ? -9.481 4.803 -12.887 1.00 90.31 225 LEU A C 1
ATOM 1585 O O . LEU A 1 225 ? -8.699 4.518 -11.985 1.00 90.31 225 LEU A O 1
ATOM 1589 N N . THR A 1 226 ? -9.882 3.915 -13.791 1.00 91.19 226 THR A N 1
ATOM 1590 C CA . THR A 1 226 ? -9.443 2.513 -13.785 1.00 91.19 226 THR A CA 1
ATOM 1591 C C . THR A 1 226 ? -8.507 2.267 -14.956 1.00 91.19 226 THR A C 1
ATOM 1593 O O . THR A 1 226 ? -8.833 2.594 -16.100 1.00 91.19 226 THR A O 1
ATOM 1596 N N . THR A 1 227 ? -7.335 1.701 -14.680 1.00 90.81 227 THR A N 1
ATOM 1597 C CA . THR A 1 227 ? -6.408 1.266 -15.728 1.00 90.81 227 THR A CA 1
ATOM 1598 C C . THR A 1 227 ? -6.986 0.098 -16.527 1.00 90.81 227 THR A C 1
ATOM 1600 O O . THR A 1 227 ? -7.849 -0.653 -16.068 1.00 90.81 227 THR A O 1
ATOM 1603 N N . LEU A 1 228 ? -6.497 -0.071 -17.753 1.00 93.31 228 LEU A N 1
ATOM 1604 C CA . LEU A 1 228 ? -6.873 -1.198 -18.602 1.00 93.31 228 LEU A CA 1
ATOM 1605 C C . LEU A 1 228 ? -6.186 -2.494 -18.144 1.00 93.31 228 LEU A C 1
ATOM 1607 O O . LEU A 1 228 ? -5.322 -2.484 -17.266 1.00 93.31 228 LEU A O 1
ATOM 1611 N N . ALA A 1 229 ? -6.569 -3.613 -18.760 1.00 94.31 229 ALA A N 1
ATOM 1612 C CA . ALA A 1 229 ? -5.870 -4.886 -18.601 1.00 94.31 229 ALA A CA 1
ATOM 1613 C C . ALA A 1 229 ? -4.395 -4.788 -19.042 1.00 94.31 229 ALA A C 1
ATOM 1615 O O . ALA A 1 229 ? -4.000 -3.840 -19.728 1.00 94.31 229 ALA A O 1
ATOM 1616 N N . ILE A 1 230 ? -3.593 -5.793 -18.665 1.00 94.62 230 ILE A N 1
ATOM 1617 C CA . ILE A 1 230 ? -2.162 -5.856 -18.993 1.00 94.62 230 ILE A CA 1
ATOM 1618 C C . ILE A 1 230 ? -1.960 -5.627 -20.494 1.00 94.62 230 ILE A C 1
ATOM 1620 O O . ILE A 1 230 ? -2.567 -6.293 -21.333 1.00 94.62 230 ILE A O 1
ATOM 1624 N N . SER A 1 231 ? -1.077 -4.688 -20.815 1.00 95.38 231 SER A N 1
ATOM 1625 C CA . SER A 1 231 ? -0.723 -4.305 -22.178 1.00 95.38 231 SER A CA 1
ATOM 1626 C C . SER A 1 231 ? 0.783 -4.437 -22.405 1.00 95.38 231 SER A C 1
ATOM 1628 O O . SER A 1 231 ? 1.531 -4.875 -21.528 1.00 95.38 231 SER A O 1
ATOM 1630 N N . ALA A 1 232 ? 1.233 -4.146 -23.622 1.00 96.50 232 ALA A N 1
ATOM 1631 C CA . ALA A 1 232 ? 2.645 -4.207 -23.965 1.00 96.50 232 ALA A CA 1
ATOM 1632 C C . ALA A 1 232 ? 3.412 -3.049 -23.299 1.00 96.50 232 ALA A C 1
ATOM 1634 O O . ALA A 1 232 ? 2.928 -1.918 -23.347 1.00 96.50 232 ALA A O 1
ATOM 1635 N N . PRO A 1 233 ? 4.617 -3.287 -22.744 1.00 97.19 233 PRO A N 1
ATOM 1636 C CA . PRO A 1 233 ? 5.488 -2.201 -22.312 1.00 97.19 233 PRO A CA 1
ATOM 1637 C C . PRO A 1 233 ? 5.769 -1.206 -23.443 1.00 97.19 233 PRO A C 1
ATOM 1639 O O . PRO A 1 233 ? 5.871 -1.591 -24.618 1.00 97.19 233 PRO A O 1
ATOM 1642 N N . SER A 1 234 ? 5.976 0.061 -23.087 1.00 96.44 234 SER A N 1
ATOM 1643 C CA . SER A 1 234 ? 6.482 1.048 -24.039 1.00 96.44 234 SER A CA 1
ATOM 1644 C C . SER A 1 234 ? 7.930 0.740 -24.440 1.00 96.44 234 SER A C 1
ATOM 1646 O O . SER A 1 234 ? 8.599 -0.125 -23.862 1.00 96.44 234 SER A O 1
ATOM 1648 N N . ALA A 1 235 ? 8.414 1.415 -25.483 1.00 97.06 235 ALA A N 1
ATOM 1649 C CA . ALA A 1 235 ? 9.776 1.220 -25.954 1.00 97.06 235 ALA A CA 1
ATOM 1650 C C . ALA A 1 235 ? 10.793 1.721 -24.912 1.00 97.06 235 ALA A C 1
ATOM 1652 O O . ALA A 1 235 ? 10.671 2.857 -24.442 1.00 97.06 235 ALA A O 1
ATOM 1653 N N . PRO A 1 236 ? 11.825 0.926 -24.574 1.00 97.19 236 PRO A N 1
ATOM 1654 C CA . PRO A 1 236 ? 12.986 1.448 -23.869 1.00 97.19 236 PRO A CA 1
ATOM 1655 C C . PRO A 1 236 ? 13.644 2.576 -24.680 1.00 97.19 236 PRO A C 1
ATOM 1657 O O . PRO A 1 236 ? 13.547 2.589 -25.915 1.00 97.19 236 PRO A O 1
ATOM 1660 N N . PRO A 1 237 ? 14.381 3.494 -24.037 1.00 96.69 237 PRO A N 1
ATOM 1661 C CA . PRO A 1 237 ? 15.279 4.382 -24.759 1.00 96.69 237 PRO A CA 1
ATOM 1662 C C . PRO A 1 237 ? 16.306 3.598 -25.601 1.00 96.69 237 PRO A C 1
ATOM 1664 O O . PRO A 1 237 ? 16.618 2.443 -25.286 1.00 96.69 237 PRO A O 1
ATOM 1667 N N . PRO A 1 238 ? 16.838 4.192 -26.686 1.00 96.88 238 PRO A N 1
ATOM 1668 C CA . PRO A 1 238 ? 17.826 3.528 -27.533 1.00 96.88 238 PRO A CA 1
ATOM 1669 C C . PRO A 1 238 ? 19.051 3.061 -26.725 1.00 96.88 238 PRO A C 1
ATOM 1671 O O . PRO A 1 238 ? 19.521 3.807 -25.861 1.00 96.88 238 PRO A O 1
ATOM 1674 N N . PRO A 1 239 ? 19.585 1.851 -26.981 1.00 97.88 239 PRO A N 1
ATOM 1675 C CA . PRO A 1 239 ? 20.741 1.349 -26.251 1.00 97.88 239 PRO A CA 1
ATOM 1676 C C . PRO A 1 239 ? 22.002 2.156 -26.574 1.00 97.88 239 PRO A C 1
ATOM 1678 O O . PRO A 1 239 ? 22.198 2.627 -27.695 1.00 97.88 239 PRO A O 1
ATOM 1681 N N . THR A 1 240 ? 22.904 2.249 -25.603 1.00 97.88 240 THR A N 1
ATOM 1682 C CA . THR A 1 240 ? 24.212 2.892 -25.739 1.00 97.88 240 THR A CA 1
ATOM 1683 C C . THR A 1 240 ? 25.317 1.846 -25.813 1.00 97.88 240 THR A C 1
ATOM 1685 O O . THR A 1 240 ? 25.312 0.869 -25.060 1.00 97.88 240 THR A O 1
ATOM 1688 N N . LEU A 1 241 ? 26.294 2.060 -26.695 1.00 97.75 241 LEU A N 1
ATOM 1689 C CA . LEU A 1 241 ? 27.496 1.233 -26.755 1.00 97.75 241 LEU A CA 1
ATOM 1690 C C . LEU A 1 241 ? 28.373 1.502 -25.525 1.00 97.75 241 LEU A C 1
ATOM 1692 O O . LEU A 1 241 ? 28.736 2.644 -25.259 1.00 97.75 241 LEU A O 1
ATOM 1696 N N . VAL A 1 242 ? 28.733 0.443 -24.804 1.00 97.38 242 VAL A N 1
ATOM 1697 C CA . VAL A 1 242 ? 29.664 0.489 -23.666 1.00 97.38 242 VAL A CA 1
ATOM 1698 C C . VAL A 1 242 ? 31.072 0.125 -24.125 1.00 97.38 242 VAL A C 1
ATOM 1700 O O . VAL A 1 242 ? 32.037 0.799 -23.778 1.00 97.38 242 VAL A O 1
ATOM 1703 N N . GLN A 1 243 ? 31.198 -0.945 -24.911 1.00 96.88 243 GLN A N 1
ATOM 1704 C CA . GLN A 1 243 ? 32.481 -1.419 -25.422 1.00 96.88 243 GLN A CA 1
ATOM 1705 C C . GLN A 1 243 ? 32.290 -2.195 -26.724 1.00 96.88 243 GLN A C 1
ATOM 1707 O O . GLN A 1 243 ? 31.345 -2.973 -26.851 1.00 96.88 243 GLN A O 1
ATOM 1712 N N . ALA A 1 244 ? 33.230 -2.034 -27.652 1.00 96.50 244 ALA A N 1
ATOM 1713 C CA . ALA A 1 244 ? 33.343 -2.852 -28.850 1.00 96.50 244 ALA A CA 1
ATOM 1714 C C . ALA A 1 244 ? 34.701 -3.562 -28.888 1.00 96.50 244 ALA A C 1
ATOM 1716 O O . ALA A 1 244 ? 35.727 -3.020 -28.476 1.00 96.50 244 ALA A O 1
ATOM 1717 N N . THR A 1 245 ? 34.690 -4.792 -29.381 1.00 95.62 245 THR A N 1
ATOM 1718 C CA . THR A 1 245 ? 35.869 -5.522 -29.851 1.00 95.62 245 THR A CA 1
ATOM 1719 C C . THR A 1 245 ? 35.533 -6.109 -31.218 1.00 95.62 245 THR A C 1
ATOM 1721 O O . THR A 1 245 ? 34.352 -6.206 -31.555 1.00 95.62 245 THR A O 1
ATOM 1724 N N . GLY A 1 246 ? 36.528 -6.634 -31.937 1.00 91.75 246 GLY A N 1
ATOM 1725 C CA . GLY A 1 246 ? 36.336 -7.201 -33.279 1.00 91.75 246 GLY A CA 1
ATOM 1726 C C . GLY A 1 246 ? 35.348 -8.376 -33.394 1.00 91.75 246 GLY A C 1
ATOM 1727 O O . GLY A 1 246 ? 35.139 -8.864 -34.496 1.00 91.75 246 GLY A O 1
ATOM 1728 N N . GLY A 1 247 ? 34.739 -8.848 -32.299 1.00 94.75 247 GLY A N 1
ATOM 1729 C CA . GLY A 1 247 ? 33.608 -9.779 -32.370 1.00 94.75 247 GLY A CA 1
ATOM 1730 C C . GLY A 1 247 ? 32.584 -9.675 -31.242 1.00 94.75 247 GLY A C 1
ATOM 1731 O O . GLY A 1 247 ? 31.763 -10.584 -31.088 1.00 94.75 247 GLY A O 1
ATOM 1732 N N . VAL A 1 248 ? 32.625 -8.604 -30.439 1.00 96.94 248 VAL A N 1
ATOM 1733 C CA . VAL A 1 248 ? 31.700 -8.410 -29.313 1.00 96.94 248 VAL A CA 1
ATOM 1734 C C . VAL A 1 248 ? 31.274 -6.952 -29.208 1.00 96.94 248 VAL A C 1
ATOM 1736 O O . VAL A 1 248 ? 32.131 -6.072 -29.163 1.00 96.94 248 VAL A O 1
ATOM 1739 N N . LEU A 1 249 ? 29.968 -6.720 -29.075 1.00 97.94 249 LEU A N 1
ATOM 1740 C CA . LEU A 1 249 ? 29.396 -5.437 -28.668 1.00 97.94 249 LEU A CA 1
ATOM 1741 C C . LEU A 1 249 ? 28.777 -5.577 -27.278 1.00 97.94 249 LEU A C 1
ATOM 1743 O O . LEU A 1 249 ? 27.865 -6.377 -27.080 1.00 97.94 249 LEU A O 1
ATOM 1747 N N . SER A 1 250 ? 29.257 -4.791 -26.321 1.00 97.88 250 SER A N 1
ATOM 1748 C CA . SER A 1 250 ? 28.647 -4.647 -25.000 1.00 97.88 250 SER A CA 1
ATOM 1749 C C . SER A 1 250 ? 27.835 -3.362 -24.961 1.00 97.88 250 SER A C 1
ATOM 1751 O O . SER A 1 250 ? 28.365 -2.291 -25.255 1.00 97.88 250 SER A O 1
ATOM 1753 N N . ILE A 1 251 ? 26.563 -3.465 -24.591 1.00 98.31 251 ILE A N 1
ATOM 1754 C CA . ILE A 1 251 ? 25.605 -2.358 -24.579 1.00 98.31 251 ILE A CA 1
ATOM 1755 C C . ILE A 1 251 ? 24.955 -2.196 -23.205 1.00 98.31 251 ILE A C 1
ATOM 1757 O O . ILE A 1 251 ? 24.904 -3.142 -22.413 1.00 98.31 251 ILE A O 1
ATOM 1761 N N . SER A 1 252 ? 24.411 -1.009 -22.961 1.00 98.00 252 SER A N 1
ATOM 1762 C CA . SER A 1 252 ? 23.542 -0.697 -21.826 1.00 98.00 252 SER A CA 1
ATOM 1763 C C . SER A 1 252 ? 22.298 0.057 -22.286 1.00 98.00 252 SER A C 1
ATOM 1765 O O . SER A 1 252 ? 22.310 0.697 -23.335 1.00 98.00 252 SER A O 1
ATOM 1767 N N . TRP A 1 253 ? 21.226 0.001 -21.507 1.00 97.94 253 TRP A N 1
ATOM 1768 C CA . TRP A 1 253 ? 20.003 0.772 -21.743 1.00 97.94 253 TRP A CA 1
ATOM 1769 C C . TRP A 1 253 ? 19.332 1.124 -20.412 1.00 97.94 253 TRP A C 1
ATOM 1771 O O . TRP A 1 253 ? 19.771 0.697 -19.346 1.00 97.94 253 TRP A O 1
ATOM 1781 N N . THR A 1 254 ? 18.261 1.909 -20.465 1.00 95.62 254 THR A N 1
ATOM 1782 C CA . THR A 1 254 ? 17.389 2.186 -19.317 1.00 95.62 254 THR A CA 1
ATOM 1783 C C . THR A 1 254 ? 16.010 1.565 -19.536 1.00 95.62 254 THR A C 1
ATOM 1785 O O . THR A 1 254 ? 15.632 1.240 -20.662 1.00 95.62 254 THR A O 1
ATOM 1788 N N . ALA A 1 255 ? 15.270 1.338 -18.450 1.00 94.12 255 ALA A N 1
ATOM 1789 C CA . ALA A 1 255 ? 13.933 0.754 -18.513 1.00 94.12 255 ALA A CA 1
ATOM 1790 C C . ALA A 1 255 ? 12.936 1.677 -19.253 1.00 94.12 255 ALA A C 1
ATOM 1792 O O . ALA A 1 255 ? 13.114 2.899 -19.235 1.00 94.12 255 ALA A O 1
ATOM 1793 N N . PRO A 1 256 ? 11.886 1.124 -19.891 1.00 94.75 256 PRO A N 1
ATOM 1794 C CA . PRO A 1 256 ? 10.796 1.927 -20.434 1.00 94.75 256 PRO A CA 1
ATOM 1795 C C . PRO A 1 256 ? 10.031 2.652 -19.320 1.00 94.75 256 PRO A C 1
ATOM 1797 O O . PRO A 1 256 ? 9.987 2.184 -18.182 1.00 94.75 256 PRO A O 1
ATOM 1800 N N . LEU A 1 257 ? 9.394 3.774 -19.667 1.00 88.38 257 LEU A N 1
ATOM 1801 C CA . LEU A 1 257 ? 8.572 4.543 -18.724 1.00 88.38 257 LEU A CA 1
ATOM 1802 C C . LEU A 1 257 ? 7.290 3.799 -18.333 1.00 88.38 257 LEU A C 1
ATOM 1804 O O . LEU A 1 257 ? 6.833 3.925 -17.204 1.00 88.38 257 LEU A O 1
ATOM 1808 N N . ASP A 1 258 ? 6.728 3.008 -19.250 1.00 91.00 258 ASP A N 1
ATOM 1809 C CA . ASP A 1 258 ? 5.496 2.249 -19.028 1.00 91.00 258 ASP A CA 1
ATOM 1810 C C . ASP A 1 258 ? 5.762 0.747 -19.155 1.00 91.00 258 ASP A C 1
ATOM 1812 O O . ASP A 1 258 ? 6.262 0.277 -20.181 1.00 91.00 258 ASP A O 1
ATOM 1816 N N . SER A 1 259 ? 5.410 -0.011 -18.118 1.00 93.94 259 SER A N 1
ATOM 1817 C CA . SER A 1 259 ? 5.527 -1.469 -18.098 1.00 93.94 259 SER A CA 1
ATOM 1818 C C . SER A 1 259 ? 4.295 -2.189 -18.665 1.00 93.94 259 SER A C 1
ATOM 1820 O O . SER A 1 259 ? 4.287 -3.421 -18.768 1.00 93.94 259 SER A O 1
ATOM 1822 N N . GLY A 1 260 ? 3.249 -1.443 -19.031 1.00 93.69 260 GLY A N 1
ATOM 1823 C CA . GLY A 1 260 ? 1.979 -1.985 -19.504 1.00 93.69 260 GLY A CA 1
ATOM 1824 C C . GLY A 1 260 ? 1.114 -2.551 -18.374 1.00 93.69 260 GLY A C 1
ATOM 1825 O O . GLY A 1 260 ? 0.319 -3.462 -18.601 1.00 93.69 260 GLY A O 1
ATOM 1826 N N . GLY A 1 261 ? 1.288 -2.058 -17.144 1.00 89.69 261 GLY A N 1
ATOM 1827 C CA . GLY A 1 261 ? 0.470 -2.440 -15.988 1.00 89.69 261 GLY A CA 1
ATOM 1828 C C . GLY A 1 261 ? 0.868 -3.741 -15.281 1.00 89.69 261 GLY A C 1
ATOM 1829 O O . GLY A 1 261 ? 0.146 -4.212 -14.406 1.00 89.69 261 GLY A O 1
ATOM 1830 N N . SER A 1 262 ? 2.016 -4.326 -15.632 1.00 92.12 262 SER A N 1
ATOM 1831 C CA . SER A 1 262 ? 2.596 -5.509 -14.978 1.00 92.12 262 SER A CA 1
ATOM 1832 C C . SER A 1 262 ? 4.106 -5.307 -14.776 1.00 92.12 262 SER A C 1
ATOM 1834 O O . SER A 1 262 ? 4.715 -4.616 -15.597 1.00 92.12 262 SER A O 1
ATOM 1836 N N . PRO A 1 263 ? 4.744 -5.851 -13.719 1.00 90.38 263 PRO A N 1
ATOM 1837 C CA . PRO A 1 263 ? 6.192 -5.739 -13.537 1.00 90.38 263 PRO A CA 1
ATOM 1838 C C . PRO A 1 263 ? 6.974 -6.241 -14.756 1.00 90.38 263 PRO A C 1
ATOM 1840 O O . PRO A 1 263 ? 6.570 -7.200 -15.412 1.00 90.38 263 PRO A O 1
ATOM 1843 N N . LEU A 1 264 ? 8.114 -5.618 -15.063 1.00 94.56 264 LEU A N 1
ATOM 1844 C CA . LEU A 1 264 ? 8.989 -6.102 -16.131 1.00 94.56 264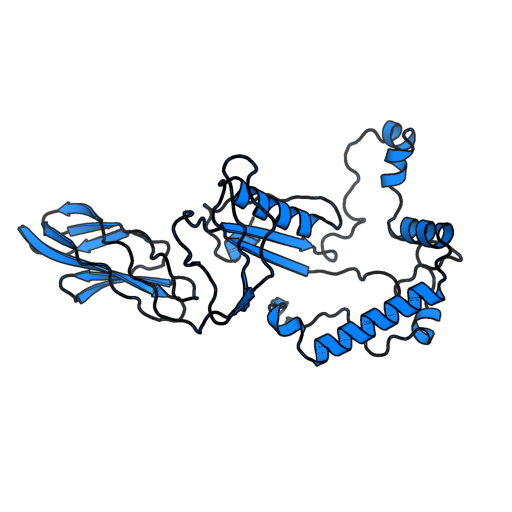 LEU A CA 1
ATOM 1845 C C . LEU A 1 264 ? 9.634 -7.437 -15.730 1.00 94.56 264 LEU A C 1
ATOM 1847 O O . LEU A 1 264 ? 10.106 -7.593 -14.606 1.00 94.56 264 LEU A O 1
ATOM 1851 N N . ALA A 1 265 ? 9.681 -8.382 -16.665 1.00 95.56 265 ALA A N 1
ATOM 1852 C CA . ALA A 1 265 ? 10.278 -9.700 -16.476 1.00 95.56 265 ALA A CA 1
ATOM 1853 C C . ALA A 1 265 ? 11.690 -9.777 -17.065 1.00 95.56 265 ALA A C 1
ATOM 1855 O O . ALA A 1 265 ? 12.603 -10.253 -16.397 1.00 95.56 265 ALA A O 1
ATOM 1856 N N . SER A 1 266 ? 11.893 -9.292 -18.291 1.00 97.88 266 SER A N 1
ATOM 1857 C CA . SER A 1 266 ? 13.179 -9.358 -18.996 1.00 97.88 266 SER A CA 1
ATOM 1858 C C . SER A 1 266 ? 13.256 -8.343 -20.139 1.00 97.88 266 SER A C 1
ATOM 1860 O O . SER A 1 266 ? 12.298 -7.618 -20.419 1.00 97.88 266 SER A O 1
ATOM 1862 N N . TYR A 1 267 ? 14.406 -8.295 -20.810 1.00 98.56 267 TYR A N 1
ATOM 1863 C CA . TYR A 1 267 ? 14.606 -7.574 -22.063 1.00 98.56 267 TYR A CA 1
ATOM 1864 C C . TYR A 1 267 ? 15.048 -8.532 -23.163 1.00 98.56 267 TYR A C 1
ATOM 1866 O O . TYR A 1 267 ? 15.801 -9.473 -22.915 1.00 98.56 267 TYR A O 1
ATOM 1874 N N . GLU A 1 268 ? 14.621 -8.256 -24.390 1.00 98.62 268 GLU A N 1
ATOM 1875 C CA . GLU A 1 268 ? 15.093 -8.924 -25.599 1.00 98.62 268 GLU A CA 1
ATOM 1876 C C . GLU A 1 268 ? 15.898 -7.920 -26.437 1.00 98.62 268 GLU A C 1
ATOM 1878 O O . GLU A 1 268 ? 15.380 -6.879 -26.849 1.00 98.62 268 GLU A O 1
ATOM 1883 N N . VAL A 1 269 ? 17.169 -8.236 -26.687 1.00 98.50 269 VAL A N 1
ATOM 1884 C CA . VAL A 1 269 ? 18.084 -7.460 -27.530 1.00 98.50 269 VAL A CA 1
ATOM 1885 C C . VAL A 1 269 ? 18.102 -8.081 -28.917 1.00 98.50 269 VAL A C 1
ATOM 1887 O O . VAL A 1 269 ? 18.396 -9.270 -29.065 1.00 98.50 269 VAL A O 1
ATOM 1890 N N . SER A 1 270 ? 17.811 -7.274 -29.932 1.00 98.31 270 SER A N 1
ATOM 1891 C CA . SER A 1 270 ? 17.799 -7.699 -31.330 1.00 98.31 270 SER A CA 1
ATOM 1892 C C . SER A 1 270 ? 18.978 -7.122 -32.106 1.00 98.31 270 SER A C 1
ATOM 1894 O O . SER A 1 270 ? 19.314 -5.951 -31.944 1.00 98.31 270 SER A O 1
ATOM 1896 N N . VAL A 1 271 ? 19.565 -7.950 -32.970 1.00 97.88 271 VAL A N 1
ATOM 1897 C CA . VAL A 1 271 ? 20.628 -7.620 -33.926 1.00 97.88 271 VAL A CA 1
ATOM 1898 C C . VAL A 1 271 ? 20.055 -7.809 -35.322 1.00 97.88 271 VAL A C 1
ATOM 1900 O O . VAL A 1 271 ? 19.580 -8.896 -35.644 1.00 97.88 271 VAL A O 1
ATOM 1903 N N . ASP A 1 272 ? 20.052 -6.754 -36.133 1.00 96.69 272 ASP A N 1
ATOM 1904 C CA . ASP A 1 272 ? 19.492 -6.755 -37.492 1.00 96.69 272 ASP A CA 1
ATOM 1905 C C . ASP A 1 272 ? 18.050 -7.310 -37.540 1.00 96.69 272 ASP A C 1
ATOM 1907 O O . ASP A 1 272 ? 17.649 -8.016 -38.463 1.00 96.69 272 ASP A O 1
ATOM 1911 N N . GLY A 1 273 ? 17.262 -7.005 -36.500 1.00 94.12 273 GLY A N 1
ATOM 1912 C CA . GLY A 1 273 ? 15.864 -7.428 -36.357 1.00 94.12 273 GLY A CA 1
ATOM 1913 C C . GLY A 1 273 ? 15.648 -8.820 -35.750 1.00 94.12 273 GLY A C 1
ATOM 1914 O O . GLY A 1 273 ? 14.501 -9.207 -35.532 1.00 94.12 273 GLY A O 1
ATOM 1915 N N . VAL A 1 274 ? 16.712 -9.563 -35.430 1.00 96.62 274 VAL A N 1
ATOM 1916 C CA . VAL A 1 274 ? 16.626 -10.905 -34.832 1.00 96.62 274 VAL A CA 1
ATOM 1917 C C . VAL A 1 274 ? 17.031 -10.860 -33.364 1.00 96.62 274 VAL A C 1
ATOM 1919 O O . VAL A 1 274 ? 18.105 -10.362 -33.035 1.00 96.62 274 VAL A O 1
ATOM 1922 N N . VAL A 1 275 ? 16.199 -11.411 -32.473 1.00 97.50 275 VAL A N 1
ATOM 1923 C CA . VAL A 1 275 ? 16.517 -11.512 -31.039 1.00 97.50 275 VAL A CA 1
ATOM 1924 C C . VAL A 1 275 ? 17.770 -12.370 -30.854 1.00 97.50 275 VAL A C 1
ATOM 1926 O O . VAL A 1 275 ? 17.768 -13.558 -31.166 1.00 97.50 275 VAL A O 1
ATOM 1929 N N . ALA A 1 276 ? 18.832 -11.756 -30.341 1.00 96.69 276 ALA A N 1
ATOM 1930 C CA . ALA A 1 276 ? 20.127 -12.391 -30.117 1.00 96.69 276 ALA A CA 1
ATOM 1931 C C . ALA A 1 276 ? 20.381 -12.691 -28.634 1.00 96.69 276 ALA A C 1
ATOM 1933 O O . ALA A 1 276 ? 21.084 -13.646 -28.308 1.00 96.69 276 ALA A O 1
ATOM 1934 N N . VAL A 1 277 ? 19.822 -11.879 -27.729 1.00 97.56 277 VAL A N 1
ATOM 1935 C CA . VAL A 1 277 ? 19.984 -12.038 -26.278 1.00 97.56 277 VAL A CA 1
ATOM 1936 C C . VAL A 1 277 ? 18.654 -11.778 -25.582 1.00 97.56 277 VAL A C 1
ATOM 1938 O O . VAL A 1 277 ? 17.979 -10.796 -25.882 1.00 97.56 277 VAL A O 1
ATOM 1941 N N . THR A 1 278 ? 18.319 -12.613 -24.602 1.00 97.69 278 THR A N 1
ATOM 1942 C CA . THR A 1 278 ? 17.257 -12.346 -23.626 1.00 97.69 278 THR A CA 1
ATOM 1943 C C . THR A 1 278 ? 17.891 -12.262 -22.245 1.00 97.69 278 THR A C 1
ATOM 1945 O O . THR A 1 278 ? 18.659 -13.147 -21.865 1.00 97.69 278 THR A O 1
ATOM 1948 N N . THR A 1 279 ? 17.618 -11.195 -21.496 1.00 97.44 279 THR A N 1
ATOM 1949 C CA . THR A 1 279 ? 18.156 -11.061 -20.138 1.00 97.44 279 THR A CA 1
ATOM 1950 C C . THR A 1 279 ? 17.477 -12.034 -19.179 1.00 97.44 279 THR A C 1
ATOM 1952 O O . THR A 1 279 ? 16.313 -12.391 -19.347 1.00 97.44 279 THR A O 1
ATOM 1955 N N . ALA A 1 280 ? 18.200 -12.447 -18.137 1.00 92.44 280 ALA A N 1
ATOM 1956 C CA . ALA A 1 280 ? 17.662 -13.354 -17.123 1.00 92.44 280 ALA A CA 1
ATOM 1957 C C . ALA A 1 280 ? 16.551 -12.712 -16.274 1.00 92.44 280 ALA A C 1
ATOM 1959 O O . ALA A 1 280 ? 15.698 -13.413 -15.740 1.00 92.44 280 ALA A O 1
ATOM 1960 N N . ASN A 1 281 ? 16.590 -11.386 -16.113 1.00 93.56 281 ASN A N 1
ATOM 1961 C CA . ASN A 1 281 ? 15.605 -10.610 -15.369 1.00 93.56 281 ASN A CA 1
ATOM 1962 C C . ASN A 1 281 ? 15.592 -9.140 -15.833 1.00 93.56 281 ASN A C 1
ATOM 1964 O O . ASN A 1 281 ? 16.487 -8.692 -16.560 1.00 93.56 281 ASN A O 1
ATOM 1968 N N . ALA A 1 282 ? 14.602 -8.376 -15.370 1.00 92.75 282 ALA A N 1
ATOM 1969 C CA . ALA A 1 282 ? 14.446 -6.955 -15.675 1.00 92.75 282 ALA A CA 1
ATOM 1970 C C . ALA A 1 282 ? 15.391 -6.015 -14.899 1.00 92.75 282 ALA A C 1
ATOM 1972 O O . ALA A 1 282 ? 15.456 -4.830 -15.216 1.00 92.75 282 ALA A O 1
ATOM 1973 N N . ALA A 1 283 ? 16.142 -6.513 -13.909 1.00 90.25 283 ALA A N 1
ATOM 1974 C CA . ALA A 1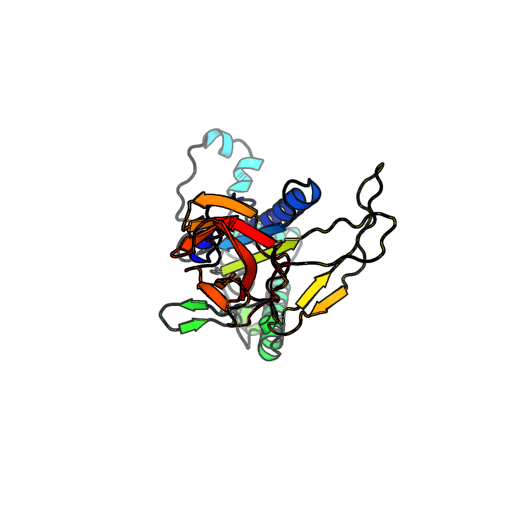 283 ? 17.190 -5.729 -13.247 1.00 90.25 283 ALA A CA 1
ATOM 1975 C C . ALA A 1 283 ? 18.485 -5.671 -14.081 1.00 90.25 283 ALA A C 1
ATOM 1977 O O . ALA A 1 283 ? 19.338 -4.814 -13.859 1.00 90.25 283 ALA A O 1
ATOM 1978 N N . THR A 1 284 ? 18.637 -6.574 -15.053 1.00 93.88 284 THR A N 1
ATOM 1979 C CA . THR A 1 284 ? 19.787 -6.614 -15.958 1.00 93.88 284 THR A CA 1
ATOM 1980 C C . THR A 1 284 ? 19.573 -5.631 -17.109 1.00 93.88 284 THR A C 1
ATOM 1982 O O . THR A 1 284 ? 18.763 -5.881 -17.999 1.00 93.88 284 THR A O 1
ATOM 1985 N N . LEU A 1 285 ? 20.315 -4.521 -17.091 1.00 96.88 285 LEU A N 1
ATOM 1986 C CA . LEU A 1 285 ? 20.225 -3.417 -18.061 1.00 96.88 285 LEU A CA 1
ATOM 1987 C C . LEU A 1 285 ? 21.437 -3.339 -19.006 1.00 96.88 285 LEU A C 1
ATOM 1989 O O . LEU A 1 285 ? 21.752 -2.285 -19.563 1.00 96.88 285 LEU A O 1
ATOM 1993 N N . THR A 1 286 ? 22.152 -4.453 -19.155 1.00 97.31 286 THR A N 1
ATOM 1994 C CA . THR A 1 286 ? 23.314 -4.589 -20.033 1.00 97.31 286 THR A CA 1
ATOM 1995 C C . THR A 1 286 ? 23.288 -5.928 -20.763 1.00 97.31 286 THR A C 1
ATOM 1997 O O . THR A 1 286 ? 22.680 -6.897 -20.302 1.00 97.31 286 THR A O 1
ATOM 2000 N N . ALA A 1 287 ? 23.953 -5.998 -21.915 1.00 97.75 287 ALA A N 1
ATOM 2001 C CA . ALA A 1 287 ? 24.148 -7.245 -22.650 1.00 97.75 287 ALA A CA 1
ATOM 2002 C C . ALA A 1 287 ? 25.450 -7.216 -23.449 1.00 97.75 287 ALA A C 1
ATOM 2004 O O . ALA A 1 287 ? 25.858 -6.165 -23.939 1.00 97.75 287 ALA A O 1
ATOM 2005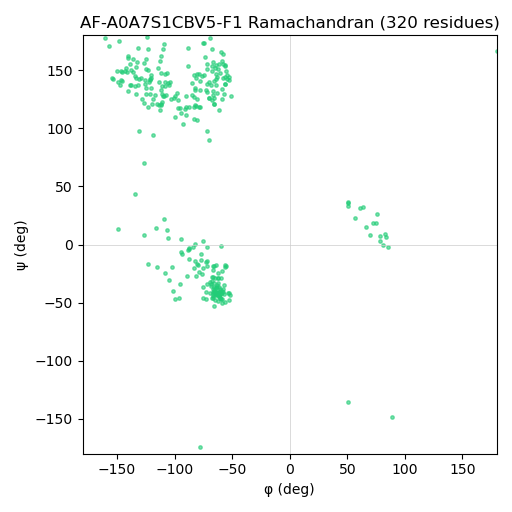 N N . SER A 1 288 ? 26.061 -8.388 -23.631 1.00 96.88 288 SER A N 1
ATOM 2006 C CA . SER A 1 288 ? 27.177 -8.587 -24.557 1.00 96.88 288 SER A CA 1
ATOM 2007 C C . SER A 1 288 ? 26.745 -9.487 -25.708 1.00 96.88 288 SER A C 1
ATOM 2009 O O . SER A 1 288 ? 26.452 -10.667 -25.514 1.00 96.88 288 SER A O 1
ATOM 2011 N N . ILE A 1 289 ? 26.744 -8.926 -26.909 1.00 97.12 289 ILE A N 1
ATOM 2012 C CA . ILE A 1 289 ? 26.420 -9.589 -28.167 1.00 97.12 289 ILE A CA 1
ATOM 2013 C C . ILE A 1 289 ? 27.731 -10.125 -28.735 1.00 97.12 289 ILE A C 1
ATOM 2015 O O . ILE A 1 289 ? 28.640 -9.346 -29.004 1.00 97.12 289 ILE A O 1
ATOM 2019 N N . LYS A 1 290 ? 27.854 -11.446 -28.869 1.00 95.69 290 LYS A N 1
ATOM 2020 C CA . LYS A 1 290 ? 29.103 -12.129 -29.243 1.00 95.69 290 LYS A CA 1
ATOM 2021 C C . LYS A 1 290 ? 29.031 -12.703 -30.657 1.00 95.69 290 LYS A C 1
ATOM 2023 O O . LYS A 1 290 ? 27.961 -12.750 -31.257 1.00 95.69 290 LYS A O 1
ATOM 2028 N N . SER A 1 291 ? 30.170 -13.199 -31.143 1.00 94.62 291 SER A N 1
ATOM 2029 C CA . SER A 1 291 ? 30.303 -13.880 -32.441 1.00 94.62 291 SER A CA 1
ATOM 2030 C C . SER A 1 291 ? 29.941 -12.991 -33.632 1.00 94.62 291 SER A C 1
ATOM 2032 O O . SER A 1 291 ? 29.439 -13.463 -34.650 1.00 94.62 291 SER A O 1
ATOM 2034 N N . LEU A 1 292 ? 30.197 -11.692 -33.495 1.00 95.25 292 LEU A N 1
ATOM 2035 C CA . LEU A 1 292 ? 30.007 -10.720 -34.558 1.00 95.25 292 LEU A CA 1
ATOM 2036 C C . LEU A 1 292 ? 31.231 -10.720 -35.489 1.00 95.25 292 LEU A C 1
ATOM 2038 O O . LEU A 1 292 ? 32.360 -10.939 -35.057 1.00 95.25 292 LEU A O 1
ATOM 2042 N N . ALA A 1 293 ? 31.010 -10.493 -36.780 1.00 96.06 293 ALA A N 1
ATOM 2043 C CA . ALA A 1 293 ? 32.080 -10.278 -37.749 1.00 96.06 293 ALA A CA 1
ATOM 2044 C C . ALA A 1 293 ? 32.725 -8.899 -37.553 1.00 96.06 293 ALA A C 1
ATOM 2046 O O . ALA A 1 293 ? 31.996 -7.912 -37.476 1.00 96.06 293 ALA A O 1
ATOM 2047 N N . ASN A 1 294 ? 34.060 -8.865 -37.540 1.00 94.81 294 ASN A N 1
ATOM 2048 C CA . ASN A 1 294 ? 34.885 -7.667 -37.378 1.00 94.81 294 ASN A CA 1
ATOM 2049 C C . ASN A 1 294 ? 34.581 -6.587 -38.427 1.00 94.81 294 ASN A C 1
ATOM 2051 O O . ASN A 1 294 ? 34.363 -6.905 -39.598 1.00 94.81 294 ASN A O 1
ATOM 2055 N N . SER A 1 295 ? 34.644 -5.314 -38.022 1.00 92.38 295 SER A N 1
ATOM 2056 C CA . SER A 1 295 ? 34.456 -4.142 -38.887 1.00 92.38 295 SER A CA 1
ATOM 2057 C C . SER A 1 295 ? 33.111 -4.115 -39.626 1.00 92.38 295 SER A C 1
ATOM 2059 O O . SER A 1 295 ? 32.981 -3.455 -40.659 1.00 92.38 295 SER A O 1
ATOM 2061 N N . LYS A 1 296 ? 32.095 -4.822 -39.110 1.00 96.69 296 LYS A N 1
ATOM 2062 C CA . LYS A 1 296 ? 30.728 -4.809 -39.639 1.00 96.69 296 LYS A CA 1
ATOM 2063 C C . LYS A 1 296 ? 29.823 -3.959 -38.749 1.00 96.69 296 LYS A C 1
ATOM 2065 O O . LYS A 1 296 ? 29.910 -4.019 -37.525 1.00 96.69 296 LYS A O 1
ATOM 2070 N N . ALA A 1 297 ? 28.941 -3.195 -39.388 1.00 96.56 297 ALA A N 1
ATOM 2071 C CA . ALA A 1 297 ? 27.876 -2.454 -38.728 1.00 96.56 297 ALA A CA 1
ATOM 2072 C C . ALA A 1 297 ? 26.643 -3.346 -38.516 1.00 96.56 297 ALA A C 1
ATOM 2074 O O . ALA A 1 297 ? 26.259 -4.102 -39.411 1.00 96.56 297 ALA A O 1
ATOM 2075 N N . TYR A 1 298 ? 26.018 -3.214 -37.351 1.00 97.75 298 TYR A N 1
ATOM 2076 C CA . TYR A 1 298 ? 24.817 -3.934 -36.939 1.00 97.75 298 TYR A CA 1
ATOM 2077 C C . TYR A 1 298 ? 23.766 -2.956 -36.428 1.00 97.75 298 TYR A C 1
ATOM 2079 O O . TYR A 1 298 ? 24.092 -1.977 -35.754 1.00 97.75 298 TYR A O 1
ATOM 2087 N N . SER A 1 299 ? 22.500 -3.241 -36.713 1.00 98.00 299 SER A N 1
ATOM 2088 C CA . SER A 1 299 ? 21.355 -2.501 -36.190 1.00 98.00 299 SER A CA 1
ATOM 2089 C C . SER A 1 299 ? 20.889 -3.126 -34.876 1.00 98.00 299 SER A C 1
ATOM 2091 O O . SER A 1 299 ? 20.399 -4.256 -34.863 1.00 98.00 299 SER A O 1
ATOM 2093 N N . ILE A 1 300 ? 21.064 -2.414 -33.761 1.00 98.38 300 ILE A N 1
ATOM 2094 C CA . ILE A 1 300 ? 20.794 -2.929 -32.414 1.00 98.38 300 ILE A CA 1
ATOM 2095 C C . ILE A 1 300 ? 19.567 -2.243 -31.816 1.00 98.38 300 ILE A C 1
ATOM 2097 O O . ILE A 1 300 ? 19.516 -1.018 -31.740 1.00 98.38 300 ILE A O 1
ATOM 2101 N N . SER A 1 301 ? 18.597 -3.025 -31.342 1.00 98.44 301 SER A N 1
ATOM 2102 C CA . SER A 1 301 ? 17.419 -2.525 -30.615 1.00 98.44 301 SER A CA 1
ATOM 2103 C C . SER A 1 301 ? 17.116 -3.387 -29.394 1.00 98.44 301 SER A C 1
ATOM 2105 O O . SER A 1 301 ? 17.557 -4.533 -29.297 1.00 98.44 301 SER A O 1
ATOM 2107 N N . VAL A 1 302 ? 16.368 -2.829 -28.444 1.00 98.56 302 VAL A N 1
ATOM 2108 C CA . VAL A 1 302 ? 15.982 -3.509 -27.203 1.00 98.56 302 VAL A CA 1
ATOM 2109 C C . VAL A 1 302 ? 14.487 -3.334 -26.991 1.00 98.56 302 VAL A C 1
ATOM 2111 O O . VAL A 1 302 ? 13.964 -2.238 -27.169 1.00 98.56 302 VAL A O 1
ATOM 2114 N N . ARG A 1 303 ? 13.792 -4.393 -26.578 1.00 98.44 303 ARG A N 1
ATOM 2115 C CA . ARG A 1 303 ? 12.414 -4.304 -26.073 1.00 98.44 303 ARG A CA 1
ATOM 2116 C C . ARG A 1 303 ? 12.301 -4.925 -24.693 1.00 98.44 303 ARG A C 1
ATOM 2118 O O . ARG A 1 303 ? 13.037 -5.856 -24.373 1.00 98.44 303 ARG A O 1
ATOM 2125 N N . ALA A 1 304 ? 11.360 -4.433 -23.899 1.00 98.06 304 ALA A N 1
ATOM 2126 C CA . ALA A 1 304 ? 11.017 -5.035 -22.618 1.00 98.06 304 ALA A CA 1
ATOM 2127 C C . ALA A 1 304 ? 9.937 -6.117 -22.782 1.00 98.06 304 ALA A C 1
ATOM 2129 O O . ALA A 1 304 ? 9.126 -6.069 -23.707 1.00 98.06 304 ALA A O 1
ATOM 2130 N N . VAL A 1 305 ? 9.911 -7.079 -21.865 1.00 97.94 305 VAL A N 1
ATOM 2131 C CA . VAL A 1 305 ? 8.854 -8.086 -21.722 1.00 97.94 305 VAL A CA 1
ATOM 2132 C C . VAL A 1 305 ? 8.343 -8.002 -20.292 1.00 97.94 305 VAL A C 1
ATOM 2134 O O . VAL A 1 305 ? 9.150 -7.997 -19.361 1.00 97.94 305 VAL A O 1
ATOM 2137 N N . ASN A 1 306 ? 7.029 -7.907 -20.096 1.00 96.31 306 ASN A N 1
ATOM 2138 C CA . ASN A 1 306 ? 6.452 -7.895 -18.749 1.00 96.31 306 ASN A CA 1
ATOM 2139 C C . ASN A 1 306 ? 6.145 -9.303 -18.222 1.00 96.31 306 ASN A C 1
ATOM 2141 O O . ASN A 1 306 ? 6.205 -10.289 -18.954 1.00 96.31 306 ASN A O 1
ATOM 2145 N N . ALA A 1 307 ? 5.829 -9.401 -16.931 1.00 92.81 307 ALA A N 1
ATOM 2146 C CA . ALA A 1 307 ? 5.516 -10.653 -16.246 1.00 92.81 307 ALA A CA 1
ATOM 2147 C C . ALA A 1 307 ? 4.221 -11.310 -16.753 1.00 92.81 307 ALA A C 1
ATOM 2149 O O . ALA A 1 307 ? 4.056 -12.517 -16.606 1.00 92.81 307 ALA A O 1
ATOM 2150 N N . GLY A 1 308 ? 3.349 -10.549 -17.425 1.00 90.38 308 GLY A N 1
ATOM 2151 C CA . GLY A 1 308 ? 2.231 -11.088 -18.204 1.00 90.38 308 GLY A CA 1
ATOM 2152 C C . GLY A 1 308 ? 2.647 -11.777 -19.512 1.00 90.38 308 GLY A C 1
ATOM 2153 O O . GLY A 1 308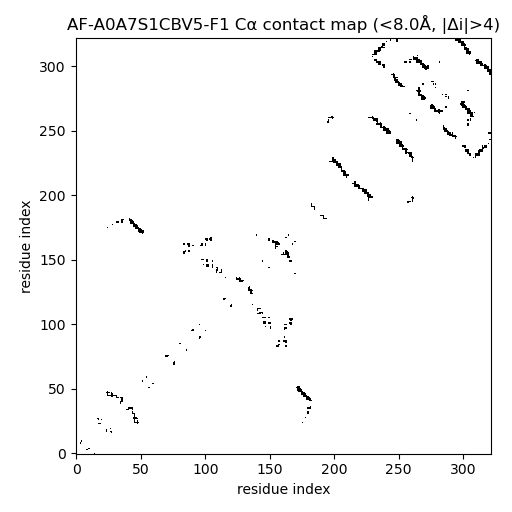 ? 1.790 -12.276 -20.234 1.00 90.38 308 GLY A O 1
ATOM 2154 N N . GLY A 1 309 ? 3.942 -11.796 -19.847 1.00 92.81 309 GLY A N 1
ATOM 2155 C CA . GLY A 1 309 ? 4.479 -12.386 -21.076 1.00 92.81 309 GLY A CA 1
ATOM 2156 C C . GLY A 1 309 ? 4.293 -11.515 -22.322 1.00 92.81 309 GLY A C 1
ATOM 2157 O O . GLY A 1 309 ? 4.592 -11.959 -23.433 1.00 92.81 309 GLY A O 1
ATOM 2158 N N . VAL A 1 310 ? 3.813 -10.277 -22.167 1.00 97.25 310 VAL A N 1
ATOM 2159 C CA . VAL A 1 310 ? 3.558 -9.373 -23.289 1.00 97.25 310 VAL A CA 1
ATOM 2160 C C . VAL A 1 310 ? 4.856 -8.679 -23.689 1.00 97.25 310 VAL A C 1
ATOM 2162 O O . VAL A 1 310 ? 5.547 -8.072 -22.866 1.00 97.25 310 VAL A O 1
ATOM 2165 N N . ARG A 1 311 ? 5.197 -8.773 -24.978 1.00 97.94 311 ARG A N 1
ATOM 2166 C CA . ARG A 1 311 ? 6.394 -8.148 -25.549 1.00 97.94 311 ARG A CA 1
ATOM 2167 C C . ARG A 1 311 ? 6.108 -6.701 -25.935 1.00 97.94 311 ARG A C 1
ATOM 2169 O O . ARG A 1 311 ? 5.147 -6.432 -26.651 1.00 97.94 311 ARG A O 1
ATOM 2176 N N . GLY A 1 312 ? 6.966 -5.800 -25.473 1.00 97.00 312 GLY A N 1
ATOM 2177 C CA . GLY A 1 312 ? 6.881 -4.366 -25.714 1.00 97.00 312 GLY A CA 1
ATOM 2178 C C . GLY A 1 312 ? 7.285 -3.947 -27.123 1.00 97.00 312 GLY A C 1
ATOM 2179 O O . GLY A 1 312 ? 7.804 -4.737 -27.922 1.00 97.00 312 GLY A O 1
ATOM 2180 N N . VAL A 1 313 ? 7.086 -2.660 -27.397 1.00 96.69 313 VAL A N 1
ATOM 2181 C CA . VAL A 1 313 ? 7.629 -2.005 -28.593 1.00 96.69 313 VAL A CA 1
ATOM 2182 C C . VAL A 1 313 ? 9.160 -1.977 -28.491 1.00 96.69 313 VAL A C 1
ATOM 2184 O O . VAL A 1 313 ? 9.716 -1.792 -27.409 1.00 96.69 313 VAL A O 1
ATOM 2187 N N . ALA A 1 314 ? 9.863 -2.204 -29.602 1.00 97.44 314 ALA A N 1
ATOM 2188 C CA . ALA A 1 314 ? 11.319 -2.085 -29.628 1.00 97.44 314 ALA A CA 1
ATOM 2189 C C . ALA A 1 314 ? 11.750 -0.617 -29.609 1.00 97.44 314 ALA A C 1
ATOM 2191 O O . ALA A 1 314 ? 11.088 0.243 -30.189 1.00 97.44 314 ALA A O 1
ATOM 2192 N N . SER A 1 315 ? 12.878 -0.342 -28.960 1.00 98.06 315 SER A N 1
ATOM 2193 C CA . SER A 1 315 ? 13.546 0.950 -29.041 1.00 98.06 315 SER A CA 1
ATOM 2194 C C . SER A 1 315 ? 13.918 1.290 -30.485 1.00 98.06 315 SER A C 1
ATOM 2196 O O . SER A 1 315 ? 14.063 0.404 -31.336 1.00 98.06 315 SER A O 1
ATOM 2198 N N . ASN A 1 316 ? 14.115 2.583 -30.766 1.00 97.31 316 ASN A N 1
ATOM 2199 C CA . ASN A 1 316 ? 14.725 2.981 -32.032 1.00 97.31 316 ASN A CA 1
ATOM 2200 C C . ASN A 1 316 ? 16.086 2.293 -32.157 1.00 97.31 316 ASN A C 1
ATOM 2202 O O . ASN A 1 316 ? 16.908 2.353 -31.237 1.00 97.31 316 ASN A O 1
ATOM 2206 N N . ALA A 1 317 ? 16.310 1.640 -33.294 1.00 96.62 317 ALA A N 1
ATOM 2207 C CA . ALA A 1 317 ? 17.537 0.902 -33.509 1.00 96.62 317 ALA A CA 1
ATOM 2208 C C . ALA A 1 317 ? 18.732 1.852 -33.663 1.00 96.62 317 ALA A C 1
ATOM 2210 O O . ALA A 1 317 ? 18.647 2.886 -34.328 1.00 96.62 317 ALA A O 1
ATOM 2211 N N . VAL A 1 318 ? 19.860 1.475 -33.068 1.00 97.38 318 VAL A N 1
ATOM 2212 C CA . VAL A 1 318 ? 21.126 2.208 -33.135 1.00 97.38 318 VAL A CA 1
ATOM 2213 C C . VAL A 1 318 ? 22.121 1.380 -33.931 1.00 97.38 318 VAL A C 1
ATOM 2215 O O . VAL A 1 318 ? 22.274 0.183 -33.694 1.00 97.38 318 VAL A O 1
ATOM 2218 N N . THR A 1 319 ? 22.805 2.015 -34.881 1.00 97.75 319 THR A N 1
ATOM 2219 C CA . THR A 1 319 ? 23.862 1.346 -35.647 1.00 97.75 319 THR A CA 1
ATOM 2220 C C . THR A 1 319 ? 25.150 1.320 -34.832 1.00 97.75 319 THR A C 1
ATOM 2222 O O . THR A 1 319 ? 25.621 2.367 -34.390 1.00 97.75 319 THR A O 1
ATOM 2225 N N . MET A 1 320 ? 25.722 0.133 -34.637 1.00 96.06 320 MET A N 1
ATOM 2226 C CA . MET A 1 320 ? 26.957 -0.084 -33.880 1.00 96.06 320 MET A CA 1
ATOM 2227 C C . MET A 1 320 ? 27.895 -1.009 -34.657 1.00 96.06 320 MET A C 1
ATOM 2229 O O . MET A 1 320 ? 27.432 -1.952 -35.296 1.00 96.06 320 MET A O 1
ATOM 2233 N N . SER A 1 321 ? 29.203 -0.766 -34.582 1.00 94.81 321 SER A N 1
ATOM 2234 C CA . SER A 1 321 ? 30.211 -1.552 -35.305 1.00 94.81 321 SER A CA 1
ATOM 2235 C C . SER A 1 321 ? 31.213 -2.190 -34.352 1.00 94.81 321 SER A C 1
ATOM 2237 O O . SER A 1 321 ? 31.599 -1.571 -33.360 1.00 94.81 321 SER A O 1
ATOM 2239 N N . THR A 1 322 ? 31.619 -3.422 -34.663 1.00 87.62 322 THR A N 1
ATOM 2240 C CA . THR A 1 322 ? 32.721 -4.155 -34.005 1.00 87.62 322 THR A CA 1
ATOM 2241 C C . THR A 1 322 ? 34.092 -3.711 -34.475 1.00 87.62 322 THR A C 1
ATOM 2243 O O . THR A 1 322 ? 34.208 -3.511 -35.709 1.00 87.62 322 THR A O 1
#

Sequence (322 aa):
RMGLLCAGVPYTVPMSAVNRQCSSGLQAVANAAAAIRSGSADIAMGCGVESMSLNPMTATPPPDVDWDAVRETEAAKQCLTPMGVTSENVAERHGITRLQQDALAAESHRRAAAAQAAGHFDDEIVPVVVDGVSVARDEGVREGTSVEVLAKLRAVFKEGGSTTAGNSSQVSDGAAAVQGTAGEVPAGSLAHTLYGLVASTAYDVRVAAVNTAVGEGLPSVAARLTTLAISAPSAPPPPTLVQATGGVLSISWTAPLDSGGSPLASYEVSVDGVVAVTTANAATLTASIKSLANSKAYSISVRAVNAGGVRGVASNAVTMST

Secondary structure (DSSP, 8-state):
-HHHHHTT--TTS------BTBTHHHHHHHHHHHHHHTTS-SEEEEEEEEETTTS-TTSSPPPS--HHHHHHSHHHHHTTS-HHHHHHHHHHHHT--HHHHHHHHHHHHHHHHHHHHTTTTTTTPPPEEETTEEE-S-TT--TT--HHHHTTSPBSSSTT-S-BTTSSPPP-EEEEEEEEE-----TT-S-----SPPTT-EEEE----EETTTEE-PPPPPEEEEPPSP-PPPPPPPPEEEEEETTEEEEE----S--SSS-EEEEEEEETTEEEEE-SSTT--EEEE-SPPTT-EEEEEEEEEETT-PBPPPPPPEEEE-

Radius of gyration: 28.02 Å; Cα contacts (8 Å, |Δi|>4): 526; chains: 1; bounding box: 66×56×79 Å

InterPro domains:
  IPR003961 Fibronectin type III [PF00041] (235-318)
  IPR003961 Fibronectin type III [PS50853] (235-322)
  IPR003961 Fibronectin type III [SM00060] (59-217)
  IPR003961 Fibronectin type III [SM00060] (233-311)
  IPR003961 Fibronectin type III [cd00063] (181-227)
  IPR003961 Fibronectin type III [cd00063] (249-322)
  IPR013783 Immunoglobulin-like fold [G3DSA:2.60.40.10] (225-322)
  IPR016039 Thiolase-like [G3DSA:3.40.47.10] (1-224)
  IPR016039 Thiolase-like [SSF53901] (2-178)
  IPR020615 Thiolase, acyl-enzyme intermediate active site [PS00098] (18-36)
  IPR020616 Thiolase, N-terminal [PF00108] (4-178)
  IPR036116 Fibronectin type III superfamily [SSF49265] (188-320)
  IPR050215 3-ketoacyl-CoA thiolase-like [PTHR43853] (1-178)

pLDDT: mean 91.96, std 7.27, range [65.69, 98.69]

Nearest PDB structures (foldseek):
  6q9m-assembly1_A  TM=8.052E-01  e=2.473E-06  Drosophila melanogaster
  4pbx-assembly1_A  TM=5.961E-01  e=7.665E-07  Homo sapiens
  5fn8-assembly1_B  TM=4.857E-01  e=1.879E-07  Rattus norvegicus
  1fnh-assembly1_A  TM=5.485E-01  e=3.069E-05  Homo sapiens
  4obr-assembly1_A  TM=6.306E-01  e=1.465E-03  Homo sapiens

Solvent-accessible surface area (backbone atoms only — not comparable to full-atom values): 18744 Å² total; per-residue (Å²): 113,66,69,48,49,74,72,66,48,59,89,86,62,85,84,87,88,74,86,56,70,97,45,21,37,60,50,32,37,51,49,23,53,46,34,34,75,69,70,76,29,61,62,34,65,12,53,31,74,47,49,41,88,84,52,44,92,81,71,66,74,81,76,98,66,68,62,65,62,32,65,73,33,64,76,54,42,56,72,70,55,54,69,59,47,52,51,41,52,50,26,65,75,70,68,56,47,50,68,59,45,26,45,52,33,20,49,50,27,53,50,51,43,52,37,57,74,69,49,72,48,62,88,76,56,77,68,42,74,55,98,86,42,78,47,74,68,78,83,81,60,46,82,86,54,34,48,79,61,42,69,73,58,62,44,72,65,42,92,92,46,62,50,23,77,71,55,46,85,76,93,59,67,53,72,51,76,47,79,49,73,66,80,90,60,60,93,91,49,96,69,83,85,89,63,79,56,55,34,67,37,77,43,76,46,66,57,55,59,69,45,97,88,83,40,70,50,75,60,46,77,71,46,79,47,66,43,58,67,75,44,49,14,39,44,18,58,57,57,42,83,74,46,64,38,58,31,32,44,30,33,35,48,57,79,39,76,34,40,24,30,36,62,63,37,22,35,41,33,22,50,72,84,40,78,76,46,69,45,95,30,53,86,56,50,62,51,73,51,67,87,43,64,56,77,38,77,40,40,35,30,36,20,36,24,19,67,83,70,33,64,23,44,60,15,64,64,39,80,48,59,44

Mean predicted aligned error: 9.99 Å